Protein AF-A0A2V8N8R2-F1 (afdb_monomer)

Sequence (181 aa):
MEGLSSALTVLTAMITPAVLVSACGTMILSTSTRLGRVVDRVRNLSDKLEDLAKIEGEVELLEERRAIIFAQLDKLTSRARILQRSLTIFYLALGVFVSTSVAIGIVAITSARYSWIPVVVALTGAAFLFYGSVLLIFEARLALTTIHMEMDFIWRFTKHFAPRDVVEQHKPHYVHFRKHE

Solvent-accessible surface area (backbone atoms only — not comparable to full-atom values): 9838 Å² total; per-residue (Å²): 115,67,70,60,54,53,51,51,53,52,57,57,63,37,46,60,36,51,52,51,36,49,53,33,50,53,52,42,53,57,47,51,58,52,39,49,55,43,53,53,51,44,49,56,51,50,54,52,50,54,55,60,67,72,59,89,65,74,64,70,70,50,50,56,52,48,53,54,52,52,58,49,45,53,54,47,51,55,49,42,52,53,50,51,52,28,43,53,33,32,54,50,16,33,51,32,20,53,51,19,41,52,40,49,57,50,35,73,74,73,47,78,89,52,63,62,53,34,54,55,39,38,52,51,17,50,50,33,42,50,53,23,50,52,50,47,53,52,51,54,49,55,51,47,58,53,50,51,54,54,48,55,50,49,52,57,52,45,66,74,73,50,60,71,75,60,57,70,74,55,74,77,86,75,79,78,79,71,85,80,130

Nearest PDB structures (foldseek):
  3zx6-assembly1_A  TM=5.098E-01  e=1.467E+00  Archaeoglobus fulgidus DSM 4304
  9cpb-assembly1_5V  TM=5.448E-01  e=2.155E+00  Bos taurus

pLDDT: mean 81.66, std 14.88, range [38.19, 97.62]

Structure (mmCIF, N/CA/C/O backbone):
data_AF-A0A2V8N8R2-F1
#
_entry.id   AF-A0A2V8N8R2-F1
#
loop_
_atom_site.group_PDB
_atom_site.id
_atom_site.type_symbol
_atom_site.label_atom_id
_atom_site.label_alt_id
_atom_site.label_comp_id
_atom_site.label_asym_id
_atom_site.label_entity_id
_atom_site.label_seq_id
_atom_site.pdbx_PDB_ins_code
_atom_site.Cartn_x
_atom_site.Cartn_y
_atom_site.Cartn_z
_atom_site.occupancy
_atom_site.B_iso_or_equiv
_atom_site.auth_seq_id
_atom_site.auth_comp_id
_atom_site.auth_asym_id
_atom_site.auth_atom_id
_atom_site.pdbx_PDB_model_num
ATOM 1 N N . MET A 1 1 ? 27.457 12.876 -30.541 1.00 62.28 1 MET A N 1
ATOM 2 C CA . MET A 1 1 ? 26.095 13.320 -30.152 1.00 62.28 1 MET A CA 1
ATOM 3 C C . MET A 1 1 ? 25.103 12.158 -30.054 1.00 62.28 1 MET A C 1
ATOM 5 O O . MET A 1 1 ? 24.227 12.223 -29.203 1.00 62.28 1 MET A O 1
ATOM 9 N N . GLU A 1 2 ? 25.262 11.074 -30.825 1.00 67.94 2 GLU A N 1
ATOM 10 C CA . GLU A 1 2 ? 24.330 9.926 -30.813 1.00 67.94 2 GLU A CA 1
ATOM 11 C C . GLU A 1 2 ? 24.215 9.194 -29.461 1.00 67.94 2 GLU A C 1
ATOM 13 O O . GLU A 1 2 ? 23.107 8.898 -29.020 1.00 67.94 2 GLU A O 1
ATOM 18 N N . GLY A 1 3 ? 25.325 8.984 -28.740 1.00 76.62 3 GLY A N 1
ATOM 19 C CA . GLY A 1 3 ? 25.293 8.317 -27.427 1.00 76.62 3 GLY A CA 1
ATOM 20 C C . GLY A 1 3 ? 24.507 9.083 -26.353 1.00 76.62 3 GLY A C 1
ATOM 21 O O . GLY A 1 3 ? 23.788 8.477 -25.562 1.00 76.62 3 GLY A O 1
ATOM 22 N N . LEU A 1 4 ? 24.575 10.420 -26.366 1.00 80.88 4 LEU A N 1
ATOM 23 C CA . LEU A 1 4 ? 23.800 11.265 -25.452 1.00 80.88 4 LEU A CA 1
ATOM 24 C C . LEU A 1 4 ? 22.301 11.198 -25.776 1.00 80.88 4 LEU A C 1
ATOM 26 O O . LEU A 1 4 ? 21.487 11.076 -24.866 1.00 80.88 4 LEU A O 1
ATOM 30 N N . SER A 1 5 ? 21.942 11.217 -27.065 1.00 84.31 5 SER A N 1
ATOM 31 C CA . SER A 1 5 ? 20.548 11.076 -27.503 1.00 84.31 5 SER A CA 1
ATOM 32 C C . SER A 1 5 ? 19.952 9.738 -27.057 1.00 84.31 5 SER A C 1
ATOM 34 O O . SER A 1 5 ? 18.852 9.716 -26.514 1.00 84.31 5 SER A O 1
ATOM 36 N N . SER A 1 6 ? 20.691 8.633 -27.214 1.00 84.12 6 SER A N 1
ATOM 37 C CA . SER A 1 6 ? 20.232 7.304 -26.787 1.00 84.12 6 SER A CA 1
ATOM 38 C C . SER A 1 6 ? 20.056 7.209 -25.268 1.00 84.12 6 SER A C 1
ATOM 40 O O . SER A 1 6 ? 19.056 6.669 -24.798 1.00 84.12 6 SER A O 1
ATOM 42 N N . ALA A 1 7 ? 20.991 7.759 -24.485 1.00 85.75 7 ALA A N 1
ATOM 43 C CA . ALA A 1 7 ? 20.884 7.776 -23.026 1.00 85.75 7 ALA A CA 1
ATOM 44 C C . ALA A 1 7 ? 19.660 8.577 -22.546 1.00 85.75 7 ALA A C 1
ATOM 46 O O . ALA A 1 7 ? 18.933 8.126 -21.660 1.00 85.75 7 ALA A O 1
ATOM 47 N N . LEU A 1 8 ? 19.385 9.729 -23.169 1.00 90.44 8 LEU A N 1
ATOM 48 C CA . LEU A 1 8 ? 18.202 10.539 -22.867 1.00 90.44 8 LEU A CA 1
ATOM 49 C C . LEU A 1 8 ? 16.898 9.806 -23.206 1.00 90.44 8 LEU A C 1
ATOM 51 O O . LEU A 1 8 ? 15.950 9.875 -22.423 1.00 90.44 8 LEU A O 1
ATOM 55 N N . THR A 1 9 ? 16.840 9.064 -24.316 1.00 89.44 9 THR A N 1
ATOM 56 C CA . THR A 1 9 ? 15.668 8.244 -24.669 1.00 89.44 9 THR A CA 1
ATOM 57 C C . THR A 1 9 ? 15.387 7.176 -23.612 1.00 89.44 9 THR A C 1
ATOM 59 O O . THR A 1 9 ? 14.238 7.008 -23.204 1.00 89.44 9 THR A O 1
ATOM 62 N N . VAL A 1 10 ? 16.425 6.493 -23.124 1.00 88.31 10 VAL A N 1
ATOM 63 C CA . VAL A 1 10 ? 16.301 5.459 -22.083 1.00 88.31 10 VAL A CA 1
ATOM 64 C C . VAL A 1 10 ? 15.822 6.069 -20.768 1.00 88.31 10 VAL A C 1
ATOM 66 O O . VAL A 1 10 ? 14.837 5.601 -20.200 1.00 88.31 10 VAL A O 1
ATOM 69 N N . LEU A 1 11 ? 16.451 7.160 -20.321 1.00 90.44 11 LEU A N 1
ATOM 70 C CA . LEU A 1 11 ? 16.046 7.872 -19.105 1.00 90.44 11 LEU A CA 1
ATOM 71 C C . LEU A 1 11 ? 14.603 8.389 -19.198 1.00 90.44 11 LEU A C 1
ATOM 73 O O . LEU A 1 11 ? 13.849 8.283 -18.234 1.00 90.44 11 LEU A O 1
ATOM 77 N N . THR A 1 12 ? 14.187 8.877 -20.369 1.00 93.31 12 THR A N 1
ATOM 78 C CA . THR A 1 12 ? 12.807 9.326 -20.610 1.00 93.31 12 THR A CA 1
ATOM 79 C C . THR A 1 12 ? 11.820 8.157 -20.557 1.00 93.3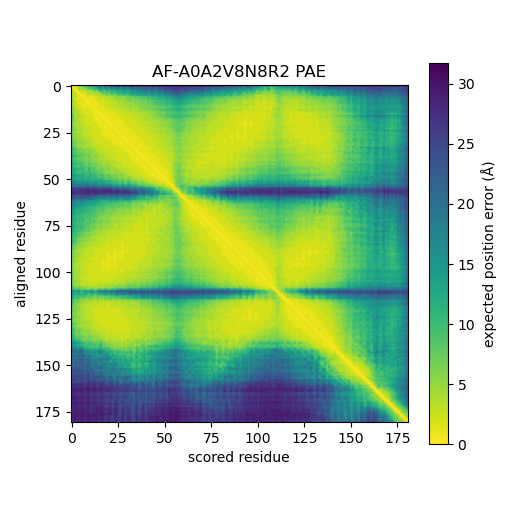1 12 THR A C 1
ATOM 81 O O . THR A 1 12 ? 10.758 8.274 -19.949 1.00 93.31 12 THR A O 1
ATOM 84 N N . ALA A 1 13 ? 12.173 6.997 -21.119 1.00 90.75 13 ALA A N 1
ATOM 85 C CA . ALA A 1 13 ? 11.346 5.790 -21.045 1.00 90.75 13 ALA A CA 1
ATOM 86 C C . ALA A 1 13 ? 11.175 5.273 -19.602 1.00 90.75 13 ALA A C 1
ATOM 88 O O . ALA A 1 13 ? 10.151 4.669 -19.280 1.00 90.75 13 ALA A O 1
ATOM 89 N N . MET A 1 14 ? 12.139 5.550 -18.715 1.00 93.94 14 MET A N 1
ATOM 90 C CA . MET A 1 14 ? 12.080 5.199 -17.290 1.00 93.94 14 MET A CA 1
ATOM 91 C C . MET A 1 14 ? 11.173 6.129 -16.463 1.00 93.94 14 MET A C 1
ATOM 93 O O . MET A 1 14 ? 10.846 5.791 -15.324 1.00 93.94 14 MET A O 1
ATOM 97 N N . ILE A 1 15 ? 10.699 7.252 -17.019 1.00 94.88 15 ILE A N 1
ATOM 98 C CA . ILE A 1 15 ? 9.763 8.151 -16.321 1.00 94.88 15 ILE A CA 1
ATOM 99 C C . ILE A 1 15 ? 8.441 7.430 -16.030 1.00 94.88 15 ILE A C 1
ATOM 101 O O . ILE A 1 15 ? 7.936 7.497 -14.911 1.00 94.88 15 ILE A O 1
ATOM 105 N N . THR A 1 16 ? 7.899 6.687 -16.999 1.00 93.44 16 THR A N 1
ATOM 106 C CA . THR A 1 16 ? 6.624 5.966 -16.848 1.00 93.44 16 THR A CA 1
ATOM 107 C C . THR A 1 16 ? 6.629 4.985 -15.666 1.00 93.44 16 THR A C 1
ATOM 109 O O . THR A 1 16 ? 5.779 5.129 -14.782 1.00 93.44 16 THR A O 1
ATOM 112 N N . PRO A 1 17 ? 7.566 4.017 -15.564 1.00 93.88 17 PRO A N 1
ATOM 113 C CA . PRO A 1 17 ? 7.624 3.149 -14.393 1.00 93.88 17 PRO A CA 1
ATOM 114 C C . PRO A 1 17 ? 7.943 3.919 -13.103 1.00 93.88 17 PRO A C 1
ATOM 116 O O . PRO A 1 17 ? 7.409 3.554 -12.061 1.00 93.88 17 PRO A O 1
ATOM 119 N N . ALA A 1 18 ? 8.727 5.005 -13.136 1.00 95.19 18 ALA A N 1
ATOM 120 C CA . ALA A 1 18 ? 9.014 5.806 -11.939 1.00 95.19 18 ALA A CA 1
ATOM 121 C C . ALA A 1 18 ? 7.764 6.504 -11.359 1.00 95.19 18 ALA A C 1
ATOM 123 O O . ALA A 1 18 ? 7.561 6.528 -10.139 1.00 95.19 18 ALA A O 1
ATOM 124 N N . VAL A 1 19 ? 6.883 7.025 -12.218 1.00 96.25 19 VAL A N 1
ATOM 125 C CA . VAL A 1 19 ? 5.593 7.598 -11.797 1.00 96.25 19 VAL A CA 1
ATOM 126 C C . VAL A 1 19 ? 4.690 6.516 -11.197 1.00 96.25 19 VAL A C 1
ATOM 128 O O . VAL A 1 19 ? 4.084 6.730 -10.146 1.00 96.25 19 VAL A O 1
ATOM 131 N N . LEU A 1 20 ? 4.645 5.327 -11.805 1.00 96.00 20 LEU A N 1
ATOM 132 C CA . LEU A 1 20 ? 3.856 4.201 -11.291 1.00 96.00 20 LEU A CA 1
ATOM 133 C C . LEU A 1 20 ? 4.395 3.666 -9.954 1.00 96.00 20 LEU A C 1
ATOM 135 O O . LEU A 1 20 ? 3.606 3.366 -9.058 1.00 96.00 20 LEU A O 1
ATOM 139 N N . VAL A 1 21 ? 5.719 3.621 -9.776 1.00 96.94 21 VAL A N 1
ATOM 140 C CA . VAL A 1 21 ? 6.380 3.328 -8.490 1.00 96.94 21 VAL A CA 1
ATOM 141 C C . VAL A 1 21 ? 5.938 4.324 -7.417 1.00 96.94 21 VAL A C 1
ATOM 143 O O . VAL A 1 21 ? 5.579 3.916 -6.311 1.00 96.94 21 VAL A O 1
ATOM 146 N N . SER A 1 22 ? 5.895 5.615 -7.751 1.00 96.69 22 SER A N 1
ATOM 147 C CA . SER A 1 22 ? 5.457 6.667 -6.825 1.00 96.69 22 SER A CA 1
ATOM 148 C C . SER A 1 22 ? 3.987 6.493 -6.427 1.00 96.69 22 SER A C 1
ATOM 150 O O . SER A 1 22 ? 3.663 6.534 -5.240 1.00 96.69 22 SER A O 1
ATOM 152 N N . ALA A 1 23 ? 3.108 6.200 -7.392 1.00 95.31 23 ALA A N 1
ATOM 153 C CA . ALA A 1 23 ? 1.700 5.902 -7.128 1.00 95.31 23 ALA A CA 1
ATOM 154 C C . ALA A 1 23 ? 1.525 4.672 -6.215 1.00 95.31 23 ALA A C 1
ATOM 156 O O . ALA A 1 23 ? 0.746 4.720 -5.258 1.00 95.31 23 ALA A O 1
ATOM 157 N N . CYS A 1 24 ? 2.294 3.599 -6.452 1.00 95.94 24 CYS A N 1
ATOM 158 C CA . CYS A 1 24 ? 2.331 2.431 -5.565 1.00 95.94 24 CYS A CA 1
ATOM 159 C C . CYS A 1 24 ? 2.766 2.828 -4.151 1.00 95.94 24 CYS A C 1
ATOM 161 O O . CYS A 1 24 ? 2.122 2.431 -3.183 1.00 95.94 24 CYS A O 1
ATOM 163 N N . GLY A 1 25 ? 3.814 3.647 -4.023 1.00 96.31 25 GLY A N 1
ATOM 164 C CA . GLY A 1 25 ? 4.301 4.151 -2.739 1.00 96.31 25 GLY A CA 1
ATOM 165 C C . GLY A 1 25 ? 3.223 4.902 -1.954 1.00 96.31 25 GLY A C 1
ATOM 166 O O . GLY A 1 25 ? 3.015 4.625 -0.771 1.00 96.31 25 GLY A O 1
ATOM 167 N N . THR A 1 26 ? 2.468 5.786 -2.613 1.00 95.94 26 THR A N 1
ATOM 168 C CA . THR A 1 26 ? 1.344 6.499 -1.985 1.00 95.94 26 THR A CA 1
ATOM 169 C C . THR A 1 26 ? 0.235 5.544 -1.540 1.00 95.94 26 THR A C 1
ATOM 171 O O . THR A 1 26 ? -0.274 5.671 -0.422 1.00 95.94 26 THR A O 1
ATOM 174 N N . MET A 1 27 ? -0.134 4.566 -2.373 1.00 94.19 27 MET A N 1
ATOM 175 C CA . MET A 1 27 ? -1.151 3.569 -2.020 1.00 94.19 27 MET A CA 1
ATOM 176 C C . MET A 1 27 ? -0.712 2.684 -0.851 1.00 94.19 27 MET A C 1
ATOM 178 O O . MET A 1 27 ? -1.506 2.457 0.066 1.00 94.19 27 MET A O 1
ATOM 182 N N . ILE A 1 28 ? 0.546 2.237 -0.843 1.00 96.69 28 ILE A N 1
ATOM 183 C CA . ILE A 1 28 ? 1.142 1.461 0.250 1.00 96.69 28 ILE A CA 1
ATOM 184 C C . ILE A 1 28 ? 1.090 2.271 1.538 1.00 96.69 28 ILE A C 1
ATOM 186 O O . ILE A 1 28 ? 0.516 1.798 2.513 1.00 96.69 28 ILE A O 1
ATOM 190 N N . LEU A 1 29 ? 1.602 3.505 1.541 1.00 96.50 29 LEU A N 1
ATOM 191 C CA . LEU A 1 29 ? 1.619 4.345 2.739 1.00 96.50 29 LEU A CA 1
ATOM 192 C C . LEU A 1 29 ? 0.204 4.564 3.289 1.00 96.50 29 LEU A C 1
ATOM 194 O O . LEU A 1 29 ? -0.057 4.320 4.465 1.00 96.50 29 LEU A O 1
ATOM 198 N N . SER A 1 30 ? -0.735 4.940 2.418 1.00 93.44 30 SER A N 1
ATOM 199 C CA . SER A 1 30 ? -2.128 5.179 2.801 1.00 93.44 30 SER A CA 1
ATOM 200 C C . SER A 1 30 ? -2.802 3.925 3.380 1.00 93.44 30 SER A C 1
ATOM 202 O O . SER A 1 30 ? -3.567 4.005 4.345 1.00 93.44 30 SER A O 1
ATOM 204 N N . THR A 1 31 ? -2.500 2.751 2.822 1.00 93.06 31 THR A N 1
ATOM 205 C CA . THR A 1 31 ? -3.036 1.460 3.279 1.00 93.06 31 THR A CA 1
ATOM 206 C C . THR A 1 31 ? -2.378 1.004 4.580 1.00 93.06 31 THR A C 1
ATOM 208 O O . THR A 1 31 ? -3.083 0.570 5.488 1.00 93.06 31 THR A O 1
ATOM 211 N N . SER A 1 32 ? -1.066 1.188 4.733 1.00 94.06 32 SER A N 1
ATOM 212 C CA . SER A 1 32 ? -0.327 0.902 5.967 1.00 94.06 32 SER A CA 1
ATOM 213 C C . SER A 1 32 ? -0.838 1.740 7.137 1.00 94.06 32 SER A C 1
ATOM 215 O O . SER A 1 32 ? -1.095 1.199 8.210 1.00 94.06 32 SER A O 1
ATOM 217 N N . THR A 1 33 ? -1.095 3.038 6.934 1.00 94.88 33 THR A N 1
ATOM 218 C CA . THR A 1 33 ? -1.694 3.895 7.972 1.00 94.88 33 THR A CA 1
ATOM 219 C C . THR A 1 33 ? -3.122 3.469 8.329 1.00 94.88 33 THR A C 1
ATOM 221 O O . THR A 1 33 ? -3.540 3.587 9.482 1.00 94.88 33 THR A O 1
ATOM 224 N N . ARG A 1 34 ? -3.914 2.982 7.362 1.00 91.31 34 ARG A N 1
ATOM 225 C CA . ARG A 1 34 ? -5.241 2.404 7.644 1.00 91.31 34 ARG A CA 1
ATOM 226 C C . ARG A 1 34 ? -5.128 1.112 8.454 1.00 91.31 34 ARG A C 1
ATOM 228 O O . ARG A 1 34 ? -5.844 0.966 9.440 1.00 91.31 34 ARG A O 1
ATOM 235 N N . LEU A 1 35 ? -4.220 0.218 8.070 1.00 93.44 35 LEU A N 1
ATOM 236 C CA . LEU A 1 35 ? -4.005 -1.057 8.748 1.00 93.44 35 LEU A CA 1
ATOM 237 C C . LEU A 1 35 ? -3.521 -0.849 10.186 1.00 93.44 35 LEU A C 1
ATOM 239 O O . LEU A 1 35 ? -4.074 -1.472 11.086 1.00 93.44 35 LEU A O 1
ATOM 243 N N . GLY A 1 36 ? -2.573 0.069 10.409 1.00 92.50 36 GLY A N 1
ATOM 244 C CA . GLY A 1 36 ? -2.086 0.422 11.747 1.00 92.50 36 GLY A CA 1
ATOM 245 C C . GLY A 1 36 ? -3.229 0.804 12.685 1.00 92.50 36 GLY A C 1
ATOM 246 O O . GLY A 1 36 ? -3.413 0.169 13.716 1.00 92.50 36 GLY A O 1
ATOM 247 N N . ARG A 1 37 ? -4.113 1.713 12.249 1.00 92.62 37 ARG A N 1
ATOM 248 C CA . ARG A 1 37 ? -5.298 2.109 13.031 1.00 92.62 37 ARG A CA 1
ATOM 249 C C . ARG A 1 37 ? -6.249 0.949 13.343 1.00 92.62 37 ARG A C 1
ATOM 251 O O . ARG A 1 37 ? -6.854 0.928 14.412 1.00 92.62 37 ARG A O 1
ATOM 258 N N . VAL A 1 38 ? -6.419 -0.001 12.419 1.00 90.19 38 VAL A N 1
ATOM 259 C CA . VAL A 1 38 ? -7.244 -1.197 12.661 1.00 90.19 38 VAL A CA 1
ATOM 260 C C . VAL A 1 38 ? -6.581 -2.104 13.698 1.00 90.19 38 VAL A C 1
ATOM 262 O O . VAL A 1 38 ? -7.257 -2.543 14.624 1.00 90.19 38 VAL A O 1
ATOM 265 N N . VAL A 1 39 ? -5.272 -2.342 13.583 1.00 91.25 39 VAL A N 1
ATOM 266 C CA . VAL A 1 39 ? -4.495 -3.156 14.534 1.00 91.25 39 VAL A CA 1
ATOM 267 C C . VAL A 1 39 ? -4.493 -2.530 15.930 1.00 91.25 39 VAL A C 1
ATOM 269 O O . VAL A 1 39 ? -4.705 -3.240 16.911 1.00 91.25 39 VAL A O 1
ATOM 272 N N . ASP A 1 40 ? -4.336 -1.211 16.028 1.00 93.75 40 ASP A N 1
ATOM 273 C CA . ASP A 1 40 ? -4.392 -0.487 17.301 1.00 93.75 40 ASP A CA 1
ATOM 274 C C . ASP A 1 40 ? -5.777 -0.609 17.955 1.00 93.75 40 ASP A C 1
ATOM 276 O O . ASP A 1 40 ? -5.886 -0.838 19.161 1.00 93.75 40 ASP A O 1
ATOM 280 N N . ARG A 1 41 ? -6.859 -0.536 17.161 1.00 90.19 41 ARG A N 1
ATOM 281 C CA . ARG A 1 41 ? -8.230 -0.743 17.659 1.00 90.19 41 ARG A CA 1
ATOM 282 C C . ARG A 1 41 ? -8.473 -2.185 18.111 1.00 90.19 41 ARG A C 1
ATOM 284 O O . ARG A 1 41 ? -9.162 -2.378 19.108 1.00 90.19 41 ARG A O 1
ATOM 291 N N . VAL A 1 42 ? -7.916 -3.175 17.408 1.00 90.00 42 VAL A N 1
ATOM 292 C CA . VAL A 1 42 ? -7.967 -4.589 17.824 1.00 90.00 42 VAL A CA 1
ATOM 293 C C . VAL A 1 42 ? -7.265 -4.769 19.165 1.00 90.00 42 VAL A C 1
ATOM 295 O O . VAL A 1 42 ? -7.869 -5.324 20.073 1.00 90.00 42 VAL A O 1
ATOM 298 N N . ARG A 1 43 ? -6.047 -4.235 19.324 1.00 90.31 43 ARG A N 1
ATOM 299 C CA . ARG A 1 43 ? -5.304 -4.286 20.594 1.00 90.31 43 ARG A CA 1
ATOM 300 C C . ARG A 1 43 ? -6.105 -3.688 21.749 1.00 90.31 43 ARG A C 1
ATOM 302 O O . ARG A 1 43 ? -6.347 -4.376 22.727 1.00 90.31 43 ARG A O 1
ATOM 309 N N . ASN A 1 44 ? -6.633 -2.475 21.578 1.00 91.94 44 ASN A N 1
ATOM 310 C CA . ASN A 1 44 ? -7.438 -1.809 22.608 1.00 91.94 44 ASN A CA 1
ATOM 311 C C . ASN A 1 44 ? -8.688 -2.617 23.015 1.00 91.94 44 ASN A C 1
ATOM 313 O O . ASN A 1 44 ? -9.048 -2.662 24.189 1.00 91.94 44 ASN A O 1
ATOM 317 N N . LEU A 1 45 ? -9.373 -3.247 22.053 1.00 87.94 45 LEU A N 1
ATOM 318 C CA . LEU A 1 45 ? -10.537 -4.090 22.342 1.00 87.94 45 LEU A CA 1
ATOM 319 C C . LEU A 1 45 ? -10.153 -5.403 23.031 1.00 87.94 45 LEU A C 1
ATOM 321 O O . LEU A 1 45 ? -10.894 -5.847 23.905 1.00 87.94 45 LEU A O 1
ATOM 325 N N . SER A 1 46 ? -9.017 -5.996 22.667 1.00 87.00 46 SER A N 1
ATOM 326 C CA . SER A 1 46 ? -8.480 -7.177 23.344 1.00 87.00 46 SER A CA 1
ATOM 327 C C . SER A 1 46 ? -8.112 -6.875 24.796 1.00 87.00 46 SER A C 1
ATOM 329 O O . SER A 1 46 ? -8.529 -7.622 25.676 1.00 87.00 46 SER A O 1
ATOM 331 N N . ASP A 1 47 ? -7.434 -5.754 25.058 1.00 89.44 47 ASP A N 1
ATOM 332 C CA . ASP A 1 47 ? -7.066 -5.338 26.420 1.00 89.44 47 ASP A CA 1
ATOM 333 C C . ASP A 1 47 ? -8.325 -5.139 27.286 1.00 89.44 47 ASP A C 1
ATOM 335 O O . ASP A 1 47 ? -8.432 -5.665 28.390 1.00 89.44 47 ASP A O 1
ATOM 339 N N . LYS A 1 48 ? -9.358 -4.481 26.737 1.00 86.19 48 LYS A N 1
ATOM 340 C CA . LYS A 1 48 ? -10.662 -4.326 27.410 1.00 86.19 48 LYS A CA 1
ATOM 341 C C . LYS A 1 48 ? -11.364 -5.651 27.681 1.00 86.19 48 LYS A C 1
ATOM 343 O O . LYS A 1 48 ? -12.057 -5.773 28.689 1.00 86.19 48 LYS A O 1
ATOM 348 N N . LEU A 1 49 ? -11.259 -6.613 26.765 1.00 84.75 49 LEU A N 1
ATOM 349 C CA . LEU A 1 49 ? -11.837 -7.939 26.959 1.00 84.75 49 LEU A CA 1
ATOM 350 C C . LEU A 1 49 ? -11.133 -8.669 28.108 1.00 84.75 49 LEU A C 1
ATOM 352 O O . LEU A 1 49 ? -11.807 -9.301 28.918 1.00 84.75 49 LEU A O 1
ATOM 356 N N . GLU A 1 50 ? -9.808 -8.545 28.198 1.00 84.62 50 GLU A N 1
ATOM 357 C CA . GLU A 1 50 ? -9.008 -9.107 29.287 1.00 84.62 50 GLU A CA 1
ATOM 358 C C . GLU A 1 50 ? -9.343 -8.456 30.638 1.00 84.62 50 GLU A C 1
ATOM 360 O O . GLU A 1 50 ? -9.528 -9.158 31.632 1.00 84.62 50 GLU A O 1
ATOM 365 N N . ASP A 1 51 ? -9.509 -7.133 30.677 1.00 86.19 51 ASP A N 1
ATOM 366 C CA . ASP A 1 51 ? -9.924 -6.418 31.890 1.00 86.19 51 ASP A CA 1
ATOM 367 C C . ASP A 1 51 ? -11.317 -6.858 32.356 1.00 86.19 51 ASP A C 1
ATOM 369 O O . ASP A 1 51 ? -11.528 -7.132 33.537 1.00 86.19 51 ASP A O 1
ATOM 373 N N . LEU A 1 52 ? -12.267 -7.009 31.427 1.00 80.94 52 LEU A N 1
ATOM 374 C CA . LEU A 1 52 ? -13.604 -7.529 31.730 1.00 80.94 52 LEU A CA 1
ATOM 375 C C . LEU A 1 52 ? -13.591 -9.007 32.134 1.00 80.94 52 LEU A C 1
ATOM 377 O O . LEU A 1 52 ? -14.529 -9.452 32.796 1.00 80.94 52 LEU A O 1
ATOM 381 N N . ALA A 1 53 ? -12.575 -9.776 31.734 1.00 77.38 53 ALA A N 1
ATOM 382 C CA . ALA A 1 53 ? -12.396 -11.165 32.151 1.00 77.38 53 ALA A CA 1
ATOM 383 C C . ALA A 1 53 ? -11.983 -11.285 33.627 1.00 77.38 53 ALA A C 1
ATOM 385 O O . ALA A 1 53 ? -12.328 -12.274 34.266 1.00 77.38 53 ALA A O 1
ATOM 386 N N . LYS A 1 54 ? -11.293 -10.271 34.168 1.00 79.94 54 LYS A N 1
ATOM 387 C CA . LYS A 1 54 ? -10.780 -10.231 35.550 1.00 79.94 54 LYS A CA 1
ATOM 388 C C . LYS A 1 54 ? -11.805 -9.754 36.586 1.00 79.94 54 LYS A C 1
ATOM 390 O O . LYS A 1 54 ? -11.563 -9.900 37.779 1.00 79.94 54 LYS A O 1
ATOM 395 N N . ILE A 1 55 ? -12.919 -9.160 36.156 1.00 77.12 55 ILE A N 1
ATOM 396 C CA . ILE A 1 55 ? -13.974 -8.676 37.056 1.00 77.12 55 ILE A CA 1
ATOM 397 C C . ILE A 1 55 ? -14.890 -9.848 37.437 1.00 77.12 55 ILE A C 1
ATOM 399 O O . ILE A 1 55 ? -15.599 -10.383 36.586 1.00 77.12 55 ILE A O 1
ATOM 403 N N . GLU A 1 56 ? -14.894 -10.219 38.718 1.00 59.47 56 GLU A N 1
ATOM 404 C CA . GLU A 1 56 ? -15.884 -11.118 39.325 1.00 59.47 56 GLU A CA 1
ATOM 405 C C . GLU A 1 56 ? -17.079 -10.286 39.833 1.00 59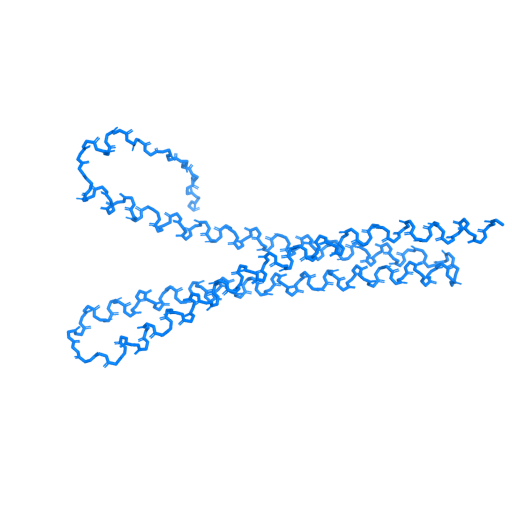.47 56 GLU A C 1
ATOM 407 O O . GLU A 1 56 ? -16.948 -9.498 40.767 1.00 59.47 56 GLU A O 1
ATOM 412 N N . GLY A 1 57 ? -18.246 -10.410 39.193 1.00 64.06 57 GLY A N 1
ATOM 413 C CA . GLY A 1 57 ? -19.473 -9.671 39.537 1.00 64.06 57 GLY A CA 1
ATOM 414 C C . GLY A 1 57 ? -20.549 -9.801 38.451 1.00 64.06 57 GLY A C 1
ATOM 415 O O . GLY A 1 57 ? -20.239 -10.321 37.390 1.00 64.06 57 GLY A O 1
ATOM 416 N N . GLU A 1 58 ? -21.798 -9.391 38.732 1.00 58.78 58 GLU A N 1
ATOM 417 C CA . GLU A 1 58 ? -23.025 -9.524 37.900 1.00 58.78 58 GLU A CA 1
ATOM 418 C C . GLU A 1 58 ? -22.831 -10.092 36.475 1.00 58.78 58 GLU A C 1
ATOM 420 O O . GLU A 1 58 ? -22.504 -9.393 35.514 1.00 58.78 58 GLU A O 1
ATOM 425 N N . VAL A 1 59 ? -23.055 -11.404 36.363 1.00 62.44 59 VAL A N 1
ATOM 426 C CA . VAL A 1 59 ? -22.646 -12.250 35.231 1.00 62.44 59 VAL A CA 1
ATOM 427 C C . VAL A 1 59 ? -23.359 -11.882 33.921 1.00 62.44 59 VAL A C 1
ATOM 429 O O . VAL A 1 59 ? -22.761 -11.948 32.852 1.00 62.44 59 VAL A O 1
ATOM 432 N N . GLU A 1 60 ? -24.611 -11.431 33.988 1.00 64.94 60 GLU A N 1
ATOM 433 C CA . GLU A 1 60 ? -25.475 -11.289 32.807 1.00 64.94 60 GLU A CA 1
ATOM 434 C C . GLU A 1 60 ? -25.086 -10.090 31.915 1.00 64.94 60 GLU A C 1
ATOM 436 O O . GLU A 1 60 ? -24.899 -10.240 30.707 1.00 64.94 60 GLU A O 1
ATOM 441 N N . LEU A 1 61 ? -24.840 -8.914 32.510 1.00 68.19 61 LEU A N 1
ATOM 442 C CA . LEU A 1 61 ? -24.395 -7.718 31.774 1.00 68.19 61 LEU A CA 1
ATOM 443 C C . LEU A 1 61 ? -22.941 -7.835 31.282 1.00 68.19 61 LEU A C 1
ATOM 445 O O . LEU A 1 61 ? -22.569 -7.238 30.264 1.00 68.19 61 LEU A O 1
ATOM 449 N N . LEU A 1 62 ? -22.099 -8.597 31.991 1.00 73.81 62 LEU A N 1
ATOM 450 C CA . LEU A 1 62 ? -20.718 -8.853 31.581 1.00 73.81 62 LEU A CA 1
ATOM 451 C C . LEU A 1 62 ? -20.645 -9.779 30.365 1.00 73.81 62 LEU A C 1
ATOM 453 O O . LEU A 1 62 ? -19.848 -9.511 29.461 1.00 73.81 62 LEU A O 1
ATOM 457 N N . GLU A 1 63 ? -21.463 -10.831 30.307 1.00 77.25 63 GLU A N 1
ATOM 458 C CA . GLU A 1 63 ? -21.483 -11.741 29.158 1.00 77.25 63 GLU A CA 1
ATOM 459 C C . GLU A 1 63 ? -21.963 -11.051 27.878 1.00 77.25 63 GLU A C 1
ATOM 461 O O . GLU A 1 63 ? -21.307 -11.172 26.838 1.00 77.25 63 GLU A O 1
ATOM 466 N N . GLU A 1 64 ? -23.023 -10.241 27.954 1.00 78.75 64 GLU A N 1
ATOM 467 C CA . GLU A 1 64 ? -23.515 -9.484 26.798 1.00 78.75 64 GLU A CA 1
ATOM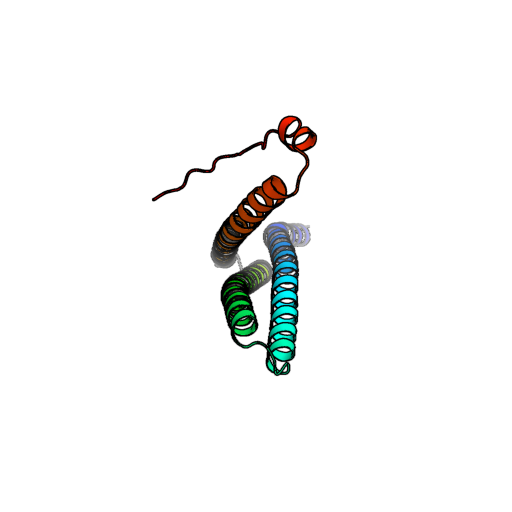 468 C C . GLU A 1 64 ? -22.449 -8.504 26.275 1.00 78.75 64 GLU A C 1
ATOM 470 O O . GLU A 1 64 ? -22.176 -8.422 25.070 1.00 78.75 64 GLU A O 1
ATOM 475 N N . ARG A 1 65 ? -21.743 -7.816 27.183 1.00 77.25 65 ARG A N 1
ATOM 476 C CA . ARG A 1 65 ? -20.663 -6.889 26.815 1.00 77.25 65 ARG A CA 1
ATOM 477 C C . ARG A 1 65 ? -19.463 -7.603 26.188 1.00 77.25 65 ARG A C 1
ATOM 479 O O . ARG A 1 65 ? -18.893 -7.091 25.219 1.00 77.25 65 ARG A O 1
ATOM 486 N N . ARG A 1 66 ? -19.089 -8.782 26.698 1.00 80.19 66 ARG A N 1
ATOM 487 C CA . ARG A 1 66 ? -18.032 -9.629 26.113 1.00 80.19 66 ARG A CA 1
ATOM 488 C C . ARG A 1 66 ? -18.413 -10.088 24.704 1.00 80.19 66 ARG A C 1
ATOM 490 O O . ARG A 1 66 ? -17.586 -9.976 23.797 1.00 80.19 66 ARG A O 1
ATOM 497 N N . ALA A 1 67 ? -19.659 -10.516 24.493 1.00 83.50 67 ALA A N 1
ATOM 498 C CA . ALA A 1 67 ? -20.154 -10.940 23.183 1.00 83.50 67 ALA A CA 1
ATOM 499 C C . ALA A 1 67 ? -20.083 -9.807 22.140 1.00 83.50 67 ALA A C 1
ATOM 501 O O . ALA A 1 67 ? -19.632 -10.024 21.011 1.00 83.50 67 ALA A O 1
ATOM 502 N N . ILE A 1 68 ? -20.441 -8.576 22.526 1.00 83.88 68 ILE A N 1
ATOM 503 C CA . ILE A 1 68 ? -20.341 -7.398 21.649 1.00 83.88 68 ILE A CA 1
ATOM 504 C C . ILE A 1 68 ? -18.882 -7.109 21.268 1.00 83.88 68 ILE A C 1
ATOM 506 O O . ILE A 1 68 ? -18.589 -6.880 20.091 1.00 83.88 68 ILE A O 1
ATOM 510 N N . ILE A 1 69 ? -17.957 -7.126 22.235 1.00 84.06 69 ILE A N 1
ATOM 511 C CA . ILE A 1 69 ? -16.527 -6.885 21.974 1.00 84.06 69 ILE A CA 1
ATOM 512 C C . ILE A 1 69 ? -15.961 -7.961 21.044 1.00 84.06 69 ILE A C 1
ATOM 514 O O . ILE A 1 69 ? -15.266 -7.634 20.079 1.00 84.06 69 ILE A O 1
ATOM 518 N N . PHE A 1 70 ? -16.314 -9.226 21.272 1.00 84.25 70 PHE A N 1
ATOM 519 C CA . PHE A 1 70 ? -15.887 -10.335 20.424 1.00 84.25 70 PHE A CA 1
ATOM 520 C C 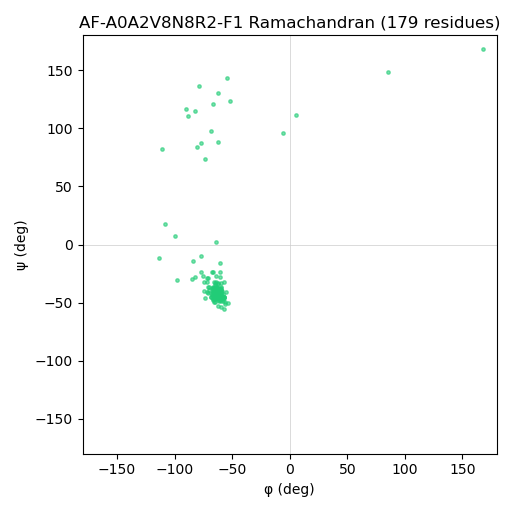. PHE A 1 70 ? -16.381 -10.178 18.976 1.00 84.25 70 PHE A C 1
ATOM 522 O O . PHE A 1 70 ? -15.597 -10.293 18.032 1.00 84.25 70 PHE A O 1
ATOM 529 N N . ALA A 1 71 ? -17.650 -9.802 18.782 1.00 85.62 71 ALA A N 1
ATOM 530 C CA . ALA A 1 71 ? -18.203 -9.536 17.453 1.00 85.62 71 ALA A CA 1
ATOM 531 C C . ALA A 1 71 ? -17.510 -8.355 16.737 1.00 85.62 71 ALA A C 1
ATOM 533 O O . ALA A 1 71 ? -17.378 -8.354 15.509 1.00 85.62 71 ALA A O 1
ATOM 534 N N . GLN A 1 72 ? -17.054 -7.338 17.478 1.00 85.31 72 GLN A N 1
ATOM 535 C CA . GLN A 1 72 ? -16.271 -6.233 16.912 1.00 85.31 72 GLN A CA 1
ATOM 536 C C . GLN A 1 72 ? -14.852 -6.665 16.523 1.00 85.31 72 GLN A C 1
ATOM 538 O O . GLN A 1 72 ? -14.366 -6.266 15.459 1.00 85.31 72 GLN A O 1
ATOM 543 N N . LEU A 1 73 ? -14.201 -7.484 17.353 1.00 87.75 73 LEU A N 1
ATOM 544 C CA . LEU A 1 73 ? -12.868 -8.030 17.087 1.00 87.75 73 LEU A CA 1
ATOM 545 C C . LEU A 1 73 ? -12.846 -8.877 15.812 1.00 87.75 73 LEU A C 1
ATOM 547 O O . LEU A 1 73 ? -11.948 -8.699 14.985 1.00 87.75 73 LEU A O 1
ATOM 551 N N . ASP A 1 74 ? -13.849 -9.731 15.604 1.00 87.44 74 ASP A N 1
ATOM 552 C CA . ASP A 1 74 ? -13.953 -10.554 14.394 1.00 87.44 74 ASP A CA 1
ATOM 553 C C . ASP A 1 74 ? -14.049 -9.688 13.121 1.00 87.44 74 ASP A C 1
ATOM 555 O O . ASP A 1 74 ? -13.264 -9.833 12.174 1.00 87.44 74 ASP A O 1
ATOM 559 N N . LYS A 1 75 ? -14.916 -8.665 13.140 1.00 85.00 75 LYS A N 1
ATOM 560 C CA . LYS A 1 75 ? -15.053 -7.706 12.028 1.00 85.00 75 LYS A CA 1
ATOM 561 C C . LYS A 1 75 ? -13.753 -6.954 11.742 1.00 85.00 75 LYS A C 1
ATOM 563 O O . LYS A 1 75 ? -13.363 -6.818 10.580 1.00 85.00 75 LYS A O 1
ATOM 568 N N . LEU A 1 76 ? -13.071 -6.456 12.774 1.00 85.56 76 LEU A N 1
ATOM 569 C CA . LEU A 1 76 ? -11.806 -5.730 12.609 1.00 85.56 76 LEU A CA 1
ATOM 570 C C . LEU A 1 76 ? -10.685 -6.635 12.093 1.00 85.56 76 LEU A C 1
ATOM 572 O O . LEU A 1 76 ? -9.897 -6.208 11.251 1.00 85.56 76 LEU A O 1
ATOM 576 N N . THR A 1 77 ? -10.653 -7.892 12.530 1.00 86.94 77 THR A N 1
ATOM 577 C CA . THR A 1 77 ? -9.667 -8.883 12.081 1.00 86.94 77 THR A CA 1
ATOM 578 C C . THR A 1 77 ? -9.868 -9.233 10.607 1.00 86.94 77 THR A C 1
ATOM 580 O O . THR A 1 77 ? -8.904 -9.282 9.837 1.00 86.94 77 THR A O 1
ATOM 583 N N . SER A 1 78 ? -11.122 -9.402 10.176 1.00 86.62 78 SER A N 1
ATOM 584 C CA . SER A 1 78 ? -11.464 -9.595 8.762 1.00 86.62 78 SER A CA 1
ATOM 585 C C . SER A 1 78 ? -11.000 -8.413 7.904 1.00 86.62 78 SER A C 1
ATOM 587 O O . SER A 1 78 ? -10.324 -8.602 6.888 1.00 86.62 78 SER A O 1
ATOM 589 N N . ARG A 1 79 ? -11.244 -7.176 8.361 1.00 86.38 79 ARG A N 1
ATOM 590 C CA . ARG A 1 79 ? -10.759 -5.962 7.683 1.00 86.38 79 ARG A CA 1
ATOM 591 C C . ARG A 1 79 ? -9.237 -5.920 7.603 1.00 86.38 79 ARG A C 1
ATOM 593 O O . ARG A 1 79 ? -8.699 -5.714 6.517 1.00 86.38 79 ARG A O 1
ATOM 600 N N . ALA A 1 80 ? -8.543 -6.174 8.713 1.00 89.12 80 ALA A N 1
ATOM 601 C CA . ALA A 1 80 ? -7.081 -6.201 8.751 1.00 89.12 80 ALA A CA 1
ATOM 602 C C . ALA A 1 80 ? -6.501 -7.179 7.717 1.00 89.12 80 ALA A C 1
ATOM 604 O O . ALA A 1 80 ? -5.551 -6.841 7.011 1.00 89.12 80 ALA A O 1
ATOM 605 N N . ARG A 1 81 ? -7.122 -8.355 7.551 1.00 89.25 81 ARG A N 1
ATOM 606 C CA . ARG A 1 81 ? -6.715 -9.357 6.555 1.00 89.25 81 ARG A CA 1
ATOM 607 C C . ARG A 1 81 ? -6.870 -8.858 5.116 1.00 89.25 81 ARG A C 1
ATOM 609 O O . ARG A 1 81 ? -6.002 -9.124 4.287 1.00 89.25 81 ARG A O 1
ATOM 616 N N . ILE A 1 82 ? -7.950 -8.140 4.805 1.00 87.25 82 ILE A N 1
ATOM 617 C CA . ILE A 1 82 ? -8.162 -7.552 3.471 1.00 87.25 82 ILE A CA 1
ATOM 618 C C . ILE A 1 82 ? -7.112 -6.464 3.203 1.00 87.25 82 ILE A C 1
ATOM 620 O O . ILE A 1 82 ? -6.452 -6.503 2.167 1.00 87.25 82 ILE A O 1
ATOM 624 N N . LEU A 1 83 ? -6.891 -5.561 4.164 1.00 90.38 83 LEU A N 1
ATOM 625 C CA . LEU A 1 83 ? -5.865 -4.513 4.086 1.00 90.38 83 LEU A CA 1
ATOM 626 C C . LEU A 1 83 ? -4.452 -5.089 3.890 1.00 90.38 83 LEU A C 1
ATOM 628 O O . LEU A 1 83 ? -3.694 -4.590 3.058 1.00 90.38 83 LEU A O 1
ATOM 632 N N . GLN A 1 84 ? -4.110 -6.161 4.609 1.00 92.69 84 GLN A N 1
ATOM 633 C CA . GLN A 1 84 ? -2.831 -6.857 4.453 1.00 92.69 84 GLN A CA 1
ATOM 634 C C . GLN A 1 84 ? -2.683 -7.452 3.046 1.00 92.69 84 GLN A C 1
ATOM 636 O O . GLN A 1 84 ? -1.642 -7.281 2.416 1.00 92.69 84 GLN A O 1
ATOM 641 N N . ARG A 1 85 ? -3.727 -8.111 2.523 1.00 92.44 85 ARG A N 1
ATOM 642 C CA . ARG A 1 85 ? -3.715 -8.664 1.158 1.00 92.44 85 ARG A CA 1
ATOM 643 C C . ARG A 1 85 ? -3.531 -7.569 0.104 1.00 92.44 85 ARG A C 1
ATOM 645 O O . ARG A 1 85 ? -2.731 -7.755 -0.811 1.00 92.44 85 ARG A O 1
ATOM 652 N N . SER A 1 86 ? -4.202 -6.423 0.253 1.00 91.38 86 SER A N 1
ATOM 653 C CA . SER A 1 86 ? -4.000 -5.254 -0.617 1.00 91.38 86 SER A CA 1
ATOM 654 C C . SER A 1 86 ? -2.553 -4.766 -0.583 1.00 91.38 86 SER A C 1
ATOM 656 O O . SER A 1 86 ? -1.965 -4.548 -1.639 1.00 91.38 86 SER A O 1
ATOM 658 N N . LEU A 1 87 ? -1.956 -4.649 0.610 1.00 94.31 87 LEU A N 1
ATOM 659 C CA . LEU A 1 87 ? -0.549 -4.263 0.756 1.00 94.31 87 LEU A CA 1
ATOM 660 C C . LEU A 1 87 ? 0.386 -5.217 0.017 1.00 94.31 87 LEU A C 1
ATOM 662 O O . LEU A 1 87 ? 1.247 -4.755 -0.726 1.00 94.31 87 LEU A O 1
ATOM 666 N N . THR A 1 88 ? 0.200 -6.530 0.169 1.00 95.50 88 THR A N 1
ATOM 667 C CA . THR A 1 88 ? 1.012 -7.526 -0.543 1.00 95.50 88 THR A CA 1
ATOM 668 C C . THR A 1 88 ? 0.937 -7.332 -2.057 1.00 95.50 88 THR A C 1
ATOM 670 O O . THR A 1 88 ? 1.971 -7.323 -2.719 1.00 95.50 88 THR A O 1
ATOM 673 N N . ILE A 1 89 ? -0.260 -7.111 -2.609 1.00 95.19 89 ILE A N 1
ATOM 674 C CA . ILE A 1 89 ? -0.442 -6.877 -4.050 1.00 95.19 89 ILE A CA 1
ATOM 675 C C . ILE A 1 89 ? 0.261 -5.588 -4.498 1.00 95.19 89 ILE A C 1
ATOM 677 O O . ILE A 1 89 ? 0.903 -5.581 -5.547 1.00 95.19 89 ILE A O 1
ATOM 681 N N . PHE A 1 90 ? 0.202 -4.513 -3.707 1.00 95.69 90 PHE A N 1
ATOM 682 C CA . PHE A 1 90 ? 0.914 -3.278 -4.042 1.00 95.69 90 PHE A CA 1
ATOM 683 C C . PHE A 1 90 ? 2.432 -3.431 -3.982 1.00 95.69 90 PHE A C 1
ATOM 685 O O . PHE A 1 90 ? 3.119 -2.882 -4.840 1.00 95.69 90 PHE A O 1
ATOM 692 N N . TYR A 1 91 ? 2.965 -4.201 -3.029 1.00 96.81 91 TYR A N 1
ATOM 693 C CA . TYR A 1 91 ? 4.394 -4.523 -2.998 1.00 96.81 91 TYR A CA 1
ATOM 694 C C . TYR A 1 91 ? 4.822 -5.367 -4.205 1.00 96.81 91 TYR A C 1
ATOM 696 O O . TYR A 1 91 ? 5.896 -5.129 -4.756 1.00 96.81 91 TYR A O 1
ATOM 704 N N . LEU A 1 92 ? 3.976 -6.296 -4.667 1.00 97.31 92 LEU A N 1
ATOM 705 C CA . LEU A 1 92 ? 4.223 -7.041 -5.906 1.00 97.31 92 LEU A CA 1
ATOM 706 C C . LEU A 1 92 ? 4.211 -6.116 -7.132 1.00 97.31 92 LEU A C 1
ATOM 708 O O . LEU A 1 92 ? 5.140 -6.167 -7.934 1.00 97.31 92 LEU A O 1
ATOM 712 N N . ALA A 1 93 ? 3.214 -5.234 -7.258 1.00 96.69 93 ALA A N 1
ATOM 713 C CA . ALA A 1 93 ? 3.146 -4.250 -8.344 1.00 96.69 93 ALA A CA 1
ATOM 714 C C . ALA A 1 93 ? 4.375 -3.325 -8.355 1.00 96.69 93 ALA A C 1
ATOM 716 O O . ALA A 1 93 ? 5.002 -3.133 -9.396 1.00 96.69 93 ALA A O 1
ATOM 717 N N . LEU A 1 94 ? 4.761 -2.815 -7.181 1.00 97.62 94 LEU A N 1
ATOM 718 C CA . LEU A 1 94 ? 5.958 -2.002 -6.985 1.00 97.62 94 LEU A CA 1
ATOM 719 C C . LEU A 1 94 ? 7.214 -2.738 -7.466 1.00 97.62 94 LEU A C 1
ATOM 721 O O . LEU A 1 94 ? 7.986 -2.179 -8.243 1.00 97.62 94 LEU A O 1
ATOM 725 N N . GLY A 1 95 ? 7.393 -3.995 -7.045 1.00 97.25 95 GLY A N 1
ATOM 726 C CA . GLY A 1 95 ? 8.509 -4.833 -7.480 1.00 97.25 95 GLY A CA 1
ATOM 727 C C . GLY A 1 95 ? 8.556 -4.983 -9.000 1.00 97.25 95 GLY A C 1
ATOM 728 O O . GLY A 1 95 ? 9.599 -4.753 -9.604 1.00 97.25 95 GLY A O 1
ATOM 729 N N . VAL A 1 96 ? 7.413 -5.261 -9.632 1.00 97.19 96 VAL A N 1
ATOM 730 C CA . VAL A 1 96 ? 7.310 -5.404 -11.093 1.00 97.19 96 VAL A CA 1
ATOM 731 C C . VAL A 1 96 ? 7.637 -4.097 -11.832 1.00 97.19 96 VAL A C 1
ATOM 733 O O . VAL A 1 96 ? 8.318 -4.131 -12.860 1.00 97.19 96 VAL A O 1
ATOM 736 N N . PHE A 1 97 ? 7.231 -2.929 -11.324 1.00 97.19 97 PHE A N 1
ATOM 737 C CA . PHE A 1 97 ? 7.601 -1.645 -11.938 1.00 97.19 97 PHE A CA 1
ATOM 738 C C . PHE A 1 97 ? 9.084 -1.306 -11.770 1.00 97.19 97 PHE A C 1
ATOM 740 O O . PHE A 1 97 ? 9.704 -0.793 -12.704 1.00 97.19 97 PHE A O 1
ATOM 747 N N . VAL A 1 98 ? 9.685 -1.646 -10.628 1.00 96.94 98 VAL A N 1
ATOM 748 C CA . VAL A 1 98 ? 11.140 -1.536 -10.448 1.00 96.94 98 VAL A CA 1
ATOM 749 C C . VAL A 1 98 ? 11.861 -2.462 -11.433 1.00 96.94 98 VAL A C 1
ATOM 751 O O . VAL A 1 98 ? 12.759 -2.011 -12.143 1.00 96.94 98 VAL A O 1
ATOM 754 N N . SER A 1 99 ? 11.415 -3.717 -11.568 1.00 95.56 99 SER A N 1
ATOM 755 C CA . SER A 1 99 ? 11.943 -4.660 -12.564 1.00 95.56 99 SER A CA 1
ATOM 756 C C . SER A 1 99 ? 11.776 -4.153 -13.997 1.00 95.56 99 SER A C 1
ATOM 758 O O . SER A 1 99 ? 12.683 -4.323 -14.806 1.00 95.56 99 SER A O 1
ATOM 760 N N . THR A 1 100 ? 10.662 -3.485 -14.311 1.00 95.06 100 THR A N 1
ATOM 761 C CA . THR A 1 100 ? 10.434 -2.834 -15.612 1.00 95.06 100 THR A CA 1
ATOM 762 C C . THR A 1 100 ? 11.501 -1.778 -15.885 1.00 95.06 100 THR A C 1
ATOM 764 O O . THR A 1 100 ? 12.096 -1.775 -16.958 1.00 95.06 100 THR A O 1
ATOM 767 N N . SER A 1 101 ? 11.774 -0.904 -14.912 1.00 93.75 101 SER A N 1
ATOM 768 C CA . SER A 1 101 ? 12.786 0.150 -15.041 1.00 93.75 101 SER A CA 1
ATOM 769 C C . SER A 1 101 ? 14.181 -0.437 -15.306 1.00 93.75 101 SER A C 1
ATOM 771 O O . SER A 1 101 ? 14.877 -0.015 -16.229 1.00 93.75 101 SER A O 1
ATOM 773 N N . VAL A 1 102 ? 14.549 -1.498 -14.578 1.00 93.50 102 VAL A N 1
ATOM 774 C CA . VAL A 1 102 ? 15.803 -2.238 -14.805 1.00 93.50 102 VAL A CA 1
ATOM 775 C C . VAL A 1 102 ? 15.825 -2.894 -16.192 1.00 93.50 102 VAL A C 1
ATOM 777 O O . VAL A 1 102 ? 16.830 -2.806 -16.896 1.00 93.50 102 VAL A O 1
ATOM 780 N N . ALA A 1 103 ? 14.717 -3.502 -16.627 1.00 92.19 103 ALA A N 1
ATOM 781 C CA . ALA A 1 103 ? 14.611 -4.139 -17.939 1.00 92.19 103 ALA A CA 1
ATOM 782 C C . ALA A 1 103 ? 14.793 -3.137 -19.093 1.00 92.19 103 ALA A C 1
ATOM 784 O O . ALA A 1 103 ? 15.463 -3.467 -20.071 1.00 92.19 103 ALA A O 1
ATOM 785 N N . ILE A 1 104 ? 14.265 -1.911 -18.969 1.00 91.62 104 ILE A N 1
ATOM 786 C CA . ILE A 1 104 ? 14.492 -0.826 -19.943 1.00 91.62 104 ILE A CA 1
ATOM 787 C C . ILE A 1 104 ? 15.995 -0.532 -20.074 1.00 91.62 104 ILE A C 1
ATOM 789 O O . ILE A 1 104 ? 16.511 -0.458 -21.190 1.00 91.62 104 ILE A O 1
ATOM 793 N N . GLY A 1 105 ? 16.714 -0.439 -18.950 1.00 90.19 105 GLY A N 1
ATOM 794 C CA . GLY A 1 105 ? 18.165 -0.234 -18.941 1.00 90.19 105 GLY A CA 1
ATOM 795 C C . GLY A 1 105 ? 18.952 -1.390 -19.576 1.00 90.19 105 GLY A C 1
ATOM 796 O O . GLY A 1 105 ? 19.880 -1.152 -20.343 1.00 90.19 105 GLY A O 1
ATOM 797 N N . ILE A 1 106 ? 18.560 -2.643 -19.322 1.00 89.75 106 ILE A N 1
ATOM 798 C CA . ILE A 1 106 ? 19.224 -3.829 -19.901 1.00 89.75 106 ILE A CA 1
ATOM 799 C C . ILE A 1 106 ? 19.019 -3.902 -21.420 1.00 89.75 106 ILE A C 1
ATOM 801 O O . ILE A 1 106 ? 19.967 -4.175 -22.165 1.00 89.75 106 ILE A O 1
ATOM 805 N N . VAL A 1 107 ? 17.794 -3.652 -21.895 1.00 89.50 107 VAL A N 1
ATOM 806 C CA . VAL A 1 107 ? 17.468 -3.661 -23.332 1.00 89.50 107 VAL A CA 1
ATOM 807 C C . VAL A 1 107 ? 18.251 -2.582 -24.082 1.00 89.50 107 VAL A C 1
ATOM 809 O O . VAL A 1 107 ? 18.682 -2.827 -25.208 1.00 89.50 107 VAL A O 1
ATOM 812 N N . ALA A 1 108 ? 18.511 -1.435 -23.447 1.00 87.25 108 ALA A N 1
ATOM 813 C CA . ALA A 1 108 ? 19.325 -0.372 -24.031 1.00 87.25 108 ALA A CA 1
ATOM 814 C C . ALA A 1 108 ? 20.764 -0.807 -24.365 1.00 87.25 108 ALA A C 1
ATOM 816 O O . ALA A 1 108 ? 21.360 -0.267 -25.292 1.00 87.25 108 ALA A O 1
ATOM 817 N N . ILE A 1 109 ? 21.312 -1.786 -23.636 1.00 85.56 109 ILE A N 1
ATOM 818 C CA . ILE A 1 109 ? 22.694 -2.268 -23.804 1.00 85.56 109 ILE A CA 1
ATOM 819 C C . ILE A 1 109 ? 22.744 -3.539 -24.671 1.00 85.56 109 ILE A C 1
ATOM 821 O O . ILE A 1 109 ? 23.711 -3.763 -25.393 1.00 85.56 109 I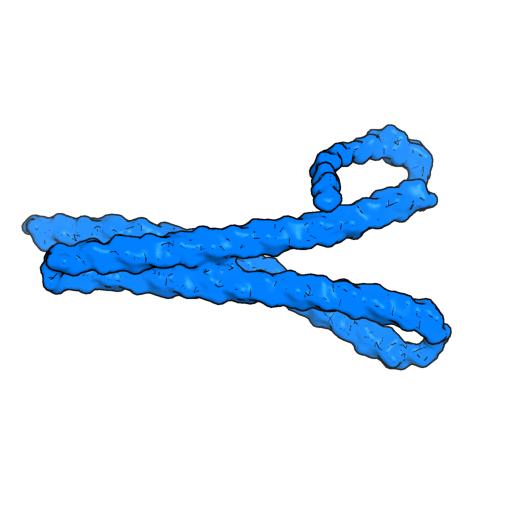LE A O 1
ATOM 825 N N . THR A 1 110 ? 21.696 -4.371 -24.631 1.00 82.75 110 THR A N 1
ATOM 826 C CA . THR A 1 110 ? 21.711 -5.749 -25.173 1.00 82.75 110 THR A CA 1
ATOM 827 C C . THR A 1 110 ? 21.070 -5.878 -26.568 1.00 82.75 110 THR A C 1
ATOM 829 O O . THR A 1 110 ? 20.994 -6.978 -27.112 1.00 82.75 110 THR A O 1
ATOM 832 N N . SER A 1 111 ? 20.701 -4.764 -27.216 1.00 69.44 111 SER A N 1
ATOM 833 C CA . SER A 1 111 ? 20.048 -4.654 -28.546 1.00 69.44 111 SER A CA 1
ATOM 834 C C . SER A 1 111 ? 18.511 -4.773 -28.549 1.00 69.44 111 SER A C 1
ATOM 836 O O . SER A 1 111 ? 17.910 -5.537 -27.795 1.00 69.44 111 SER A O 1
ATOM 838 N N . ALA A 1 112 ? 17.865 -4.075 -29.496 1.00 66.56 112 ALA A N 1
ATOM 839 C CA . ALA A 1 112 ? 16.409 -3.875 -29.610 1.00 66.56 112 ALA A CA 1
ATOM 840 C C . ALA A 1 112 ? 15.544 -5.133 -29.873 1.00 66.56 112 ALA A C 1
ATOM 842 O O . ALA A 1 112 ? 14.323 -5.028 -30.001 1.00 66.56 112 ALA A O 1
ATOM 843 N N . ARG A 1 113 ? 16.129 -6.337 -29.945 1.00 74.44 113 ARG A N 1
ATOM 844 C CA . ARG A 1 113 ? 15.381 -7.586 -30.195 1.00 74.44 113 ARG A CA 1
ATOM 845 C C . ARG A 1 113 ? 14.432 -7.950 -29.044 1.00 74.44 113 ARG A C 1
ATOM 847 O O . ARG A 1 113 ? 13.440 -8.639 -29.261 1.00 74.44 113 ARG A O 1
ATOM 854 N N . TYR A 1 114 ? 14.712 -7.460 -27.837 1.00 79.56 114 TYR A N 1
ATOM 855 C CA . TYR A 1 114 ? 13.957 -7.761 -26.616 1.00 79.56 114 TYR A CA 1
ATOM 856 C C . TYR A 1 114 ? 13.099 -6.592 -26.103 1.00 79.56 114 TYR A C 1
ATOM 858 O O . TYR A 1 114 ? 12.643 -6.616 -24.961 1.00 79.56 114 TYR A O 1
ATOM 866 N N . SER A 1 115 ? 12.814 -5.591 -26.942 1.00 82.44 115 SER A N 1
ATOM 867 C CA . SER A 1 115 ? 12.030 -4.400 -26.561 1.00 82.44 115 SER A CA 1
ATOM 868 C C . SER A 1 115 ? 10.598 -4.690 -26.095 1.00 82.44 115 SER A C 1
ATOM 870 O O . SER A 1 115 ? 9.977 -3.841 -25.463 1.00 82.44 115 SER A O 1
ATOM 872 N N . TRP A 1 116 ? 10.068 -5.886 -26.361 1.00 88.50 116 TRP A N 1
ATOM 873 C CA . TRP A 1 116 ? 8.751 -6.307 -25.881 1.00 88.50 116 TRP A CA 1
ATOM 874 C C . TRP A 1 116 ? 8.747 -6.709 -24.393 1.00 88.50 116 TRP A C 1
ATOM 876 O O . TRP A 1 116 ? 7.700 -6.625 -23.750 1.00 88.50 116 TRP A O 1
ATOM 886 N N . ILE A 1 117 ? 9.898 -7.100 -23.823 1.00 91.00 117 ILE A N 1
ATOM 887 C CA . ILE A 1 117 ? 9.989 -7.581 -22.433 1.00 91.00 117 ILE A CA 1
ATOM 888 C C . ILE A 1 117 ? 9.569 -6.490 -21.436 1.00 91.00 117 ILE A C 1
ATOM 890 O O . ILE A 1 117 ? 8.661 -6.753 -20.645 1.00 91.00 117 ILE A O 1
ATOM 894 N N . PRO A 1 118 ? 10.126 -5.258 -21.467 1.00 91.56 118 PRO A N 1
ATOM 895 C CA . PRO A 1 118 ? 9.713 -4.218 -20.529 1.00 91.56 118 PRO A CA 1
ATOM 896 C C . PRO A 1 118 ? 8.226 -3.875 -20.641 1.00 91.56 118 PRO A C 1
ATOM 898 O O . PRO A 1 118 ? 7.596 -3.587 -19.631 1.00 91.56 118 PRO A O 1
ATOM 901 N N . VAL A 1 119 ? 7.643 -3.959 -21.841 1.00 91.25 119 VAL A N 1
ATOM 902 C CA . VAL A 1 119 ? 6.218 -3.673 -22.069 1.00 91.25 119 VAL A CA 1
ATOM 903 C C . VAL A 1 119 ? 5.329 -4.702 -21.370 1.00 91.25 119 VAL A C 1
ATOM 905 O O . VAL A 1 119 ? 4.399 -4.328 -20.657 1.00 91.25 119 VAL A O 1
ATOM 908 N N . VAL A 1 120 ? 5.625 -5.997 -21.524 1.00 94.44 120 VAL A N 1
ATOM 909 C CA . VAL A 1 120 ? 4.845 -7.070 -20.882 1.00 94.44 120 VAL A CA 1
ATOM 910 C C . VAL A 1 120 ? 4.994 -7.034 -19.360 1.00 94.44 120 VAL A C 1
ATOM 912 O O . VAL A 1 120 ? 4.005 -7.186 -18.636 1.00 94.44 120 VAL A O 1
ATOM 915 N N . VAL A 1 121 ? 6.207 -6.780 -18.861 1.00 94.81 121 VAL A N 1
ATOM 916 C CA . VAL A 1 121 ? 6.463 -6.636 -17.420 1.00 94.81 121 VAL A CA 1
ATOM 917 C C . VAL A 1 121 ? 5.707 -5.420 -16.868 1.00 94.81 121 VAL A C 1
ATOM 919 O O . VAL A 1 121 ? 4.989 -5.557 -15.878 1.00 94.81 121 VAL A O 1
ATOM 922 N N . ALA A 1 122 ? 5.752 -4.270 -17.550 1.00 94.12 122 ALA A N 1
ATOM 923 C CA . ALA A 1 122 ? 5.013 -3.069 -17.153 1.00 94.12 122 ALA A CA 1
ATOM 924 C C . ALA A 1 122 ? 3.500 -3.316 -17.082 1.00 94.12 122 ALA A C 1
ATOM 926 O O . ALA A 1 122 ? 2.850 -2.928 -16.109 1.00 94.12 122 ALA A O 1
ATOM 927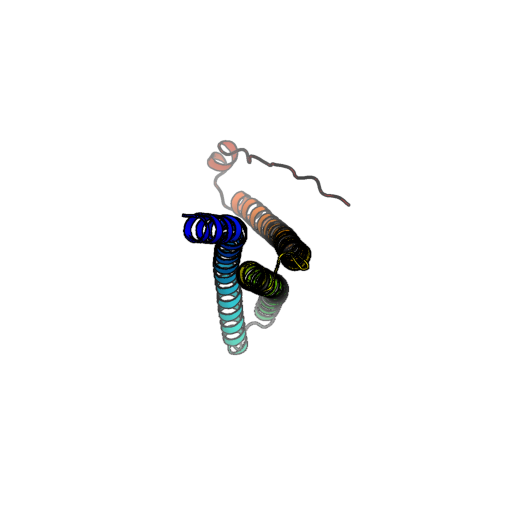 N N . LEU A 1 123 ? 2.938 -3.988 -18.092 1.00 95.56 123 LEU A N 1
ATOM 928 C CA . LEU A 1 123 ? 1.508 -4.290 -18.152 1.00 95.56 123 LEU A CA 1
ATOM 929 C C . LEU A 1 123 ? 1.081 -5.244 -17.028 1.00 95.56 123 LEU A C 1
ATOM 931 O O . LEU A 1 123 ? 0.022 -5.063 -16.428 1.00 95.56 123 LEU A O 1
ATOM 935 N N . THR A 1 124 ? 1.934 -6.211 -16.690 1.00 96.31 124 THR A N 1
ATOM 936 C CA . THR A 1 124 ? 1.719 -7.114 -15.550 1.00 96.31 124 THR A CA 1
ATOM 937 C C . THR A 1 124 ? 1.695 -6.334 -14.231 1.00 96.31 124 THR A C 1
ATOM 939 O O . THR A 1 124 ? 0.806 -6.536 -13.403 1.00 96.31 124 THR A O 1
ATOM 942 N N . GLY A 1 125 ? 2.616 -5.380 -14.052 1.00 95.50 125 GLY A N 1
ATOM 943 C CA . GLY A 1 125 ? 2.636 -4.497 -12.880 1.00 95.50 125 GLY A CA 1
ATOM 944 C C . GLY A 1 125 ? 1.377 -3.636 -12.782 1.00 95.50 125 GLY A C 1
ATOM 945 O O . GLY A 1 125 ? 0.785 -3.517 -11.708 1.00 95.50 125 GLY A O 1
ATOM 946 N N . ALA A 1 126 ? 0.908 -3.104 -13.915 1.00 95.62 126 ALA A N 1
ATOM 947 C CA . ALA A 1 126 ? -0.336 -2.342 -13.992 1.00 95.62 126 ALA A CA 1
ATOM 948 C C . ALA A 1 126 ? -1.564 -3.190 -13.625 1.00 95.62 126 ALA A C 1
ATOM 950 O O . ALA A 1 126 ? -2.436 -2.710 -12.899 1.00 95.62 126 ALA A O 1
ATOM 951 N N . ALA A 1 127 ? -1.611 -4.458 -14.044 1.00 96.38 127 ALA A N 1
ATOM 952 C CA . ALA A 1 127 ? -2.680 -5.381 -13.668 1.00 96.38 127 ALA A CA 1
ATOM 953 C C . ALA A 1 127 ? -2.712 -5.643 -12.151 1.00 96.38 127 ALA A C 1
ATOM 955 O O . ALA A 1 127 ? -3.785 -5.613 -11.546 1.00 96.38 127 ALA A O 1
ATOM 956 N N . PHE A 1 128 ? -1.551 -5.826 -11.511 1.00 95.06 128 PHE A N 1
ATOM 957 C CA . PHE A 1 128 ? -1.474 -5.955 -10.051 1.00 95.06 128 PHE A CA 1
ATOM 958 C C . PHE A 1 128 ? -1.890 -4.673 -9.331 1.00 95.06 128 PHE A C 1
ATOM 960 O O . PHE A 1 128 ? -2.672 -4.740 -8.384 1.00 95.06 128 PHE A O 1
ATOM 967 N N . LEU A 1 129 ? -1.440 -3.505 -9.796 1.00 94.44 129 LEU A N 1
ATOM 968 C CA . LEU A 1 129 ? -1.847 -2.223 -9.219 1.00 94.44 129 LEU A CA 1
ATOM 969 C C . LEU A 1 129 ? -3.368 -2.020 -9.311 1.00 94.44 129 LEU A C 1
ATOM 971 O O . LEU A 1 129 ? -4.005 -1.616 -8.333 1.00 94.44 129 LEU A O 1
ATOM 975 N N . PHE A 1 130 ? -3.961 -2.346 -10.462 1.00 94.75 130 PHE A N 1
ATOM 976 C CA . PHE A 1 130 ? -5.406 -2.288 -10.670 1.00 94.75 130 PHE A CA 1
ATOM 977 C C . PHE A 1 130 ? -6.149 -3.249 -9.735 1.00 94.75 130 PHE A C 1
ATOM 979 O O . PHE A 1 130 ? -7.076 -2.840 -9.036 1.00 94.75 130 PHE A O 1
ATOM 986 N N . TYR A 1 131 ? -5.699 -4.503 -9.645 1.0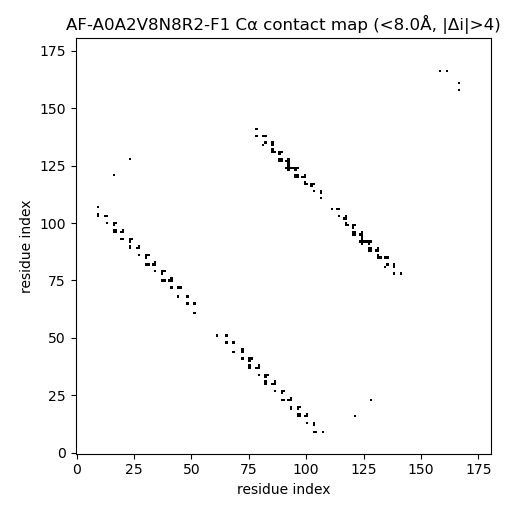0 93.81 131 TYR A N 1
ATOM 987 C CA . TYR A 1 131 ? -6.291 -5.500 -8.754 1.00 93.81 131 TYR A CA 1
ATOM 988 C C . TYR A 1 131 ? -6.215 -5.085 -7.274 1.00 93.81 131 TYR A C 1
ATOM 990 O O . TYR A 1 131 ? -7.212 -5.158 -6.553 1.00 93.81 131 TYR A O 1
ATOM 998 N N . GLY A 1 132 ? -5.068 -4.565 -6.823 1.00 91.19 132 GLY A N 1
ATOM 999 C CA . GLY A 1 132 ? -4.906 -4.042 -5.464 1.00 91.19 132 GLY A CA 1
ATOM 1000 C C . GLY A 1 132 ? -5.829 -2.851 -5.180 1.00 91.19 132 GLY A C 1
ATOM 1001 O O . GLY A 1 132 ? -6.421 -2.768 -4.101 1.00 91.19 132 GLY A O 1
ATOM 1002 N N . SER A 1 133 ? -6.018 -1.972 -6.168 1.00 91.38 133 SER A N 1
ATOM 1003 C CA . SER A 1 133 ? -6.936 -0.827 -6.079 1.00 91.38 133 SER A CA 1
ATOM 1004 C C . SER A 1 133 ? -8.393 -1.275 -5.944 1.00 91.38 133 SER A C 1
ATOM 1006 O O . SER A 1 133 ? -9.123 -0.759 -5.099 1.00 91.38 133 SER A O 1
ATOM 1008 N N . VAL A 1 134 ? -8.809 -2.283 -6.715 1.00 90.75 134 VAL A N 1
ATOM 1009 C CA . VAL A 1 134 ? -10.141 -2.896 -6.597 1.00 90.75 134 VAL A CA 1
ATOM 1010 C C . VAL A 1 134 ? -10.346 -3.488 -5.199 1.00 90.75 134 VAL A C 1
ATOM 1012 O O . VAL A 1 134 ? -11.393 -3.275 -4.587 1.00 90.75 134 VAL A O 1
ATOM 1015 N N . LEU A 1 135 ? -9.333 -4.157 -4.643 1.00 87.31 135 LEU A N 1
ATOM 1016 C CA . LEU A 1 135 ? -9.407 -4.718 -3.293 1.00 87.31 135 LEU A CA 1
ATOM 1017 C C . LEU A 1 135 ? -9.567 -3.631 -2.212 1.00 87.31 135 LEU A C 1
ATOM 1019 O O . LEU A 1 135 ? -10.340 -3.814 -1.270 1.00 87.31 135 LEU A O 1
ATOM 1023 N N . LEU A 1 136 ? -8.921 -2.469 -2.378 1.00 88.25 136 LEU A N 1
ATOM 1024 C CA . LEU A 1 136 ? -9.149 -1.312 -1.502 1.00 88.25 136 LEU A CA 1
ATOM 1025 C C . LEU A 1 136 ? -10.567 -0.746 -1.618 1.00 88.25 136 LEU A C 1
ATOM 1027 O O . LEU A 1 136 ? -11.139 -0.348 -0.606 1.00 88.25 136 LEU A O 1
ATOM 1031 N N . ILE A 1 137 ? -11.153 -0.714 -2.819 1.00 87.75 137 ILE A N 1
ATOM 1032 C CA . ILE A 1 137 ? -12.546 -0.272 -3.000 1.00 87.75 137 ILE A CA 1
ATOM 1033 C C . ILE A 1 137 ? -13.496 -1.198 -2.234 1.00 87.75 137 ILE A C 1
ATOM 1035 O O . ILE A 1 137 ? -14.431 -0.722 -1.588 1.00 87.75 137 ILE A O 1
ATOM 1039 N N . PHE A 1 138 ? -13.248 -2.510 -2.261 1.00 83.38 138 PHE A N 1
ATOM 1040 C CA . PHE A 1 138 ? -14.024 -3.461 -1.468 1.00 83.38 138 PHE A CA 1
ATOM 1041 C C . PHE A 1 138 ? -13.875 -3.222 0.040 1.00 83.38 138 PHE A C 1
ATOM 1043 O O . PHE A 1 138 ? -14.887 -3.180 0.739 1.00 83.38 138 PHE A O 1
ATOM 1050 N N . GLU A 1 139 ? -12.658 -2.994 0.547 1.00 86.19 139 GLU A N 1
ATOM 1051 C CA . GLU A 1 139 ? -12.454 -2.653 1.966 1.00 86.19 139 GLU A CA 1
ATOM 1052 C C . GLU A 1 139 ? -13.183 -1.364 2.355 1.00 86.19 139 GLU A C 1
ATOM 1054 O O . GLU A 1 139 ? -13.887 -1.342 3.367 1.00 86.19 139 GLU A O 1
ATOM 1059 N N . ALA A 1 140 ? -13.095 -0.326 1.519 1.00 80.88 140 ALA A N 1
ATOM 1060 C CA . ALA A 1 140 ? -13.773 0.942 1.752 1.00 80.88 140 ALA A CA 1
ATOM 1061 C C . ALA A 1 140 ? -15.299 0.770 1.813 1.00 80.88 140 ALA A C 1
ATOM 1063 O O . ALA A 1 140 ? -15.956 1.371 2.664 1.00 80.88 140 ALA A O 1
ATOM 1064 N N . ARG A 1 141 ? -15.874 -0.092 0.962 1.00 79.56 141 ARG A N 1
ATOM 1065 C CA . ARG A 1 141 ? -17.307 -0.424 1.012 1.00 79.56 141 ARG A CA 1
ATOM 1066 C C . ARG A 1 141 ? -17.683 -1.151 2.304 1.00 79.56 141 ARG A C 1
ATOM 1068 O O . ARG A 1 141 ? -18.644 -0.742 2.948 1.00 79.56 141 ARG A O 1
ATOM 1075 N N . LEU A 1 142 ? -16.910 -2.156 2.728 1.00 74.06 142 LEU A N 1
ATOM 1076 C CA . LEU A 1 142 ? -17.142 -2.850 4.007 1.00 74.06 142 LEU A CA 1
ATOM 1077 C C . LEU A 1 142 ? -17.055 -1.892 5.208 1.00 74.06 142 LEU A C 1
ATOM 1079 O O . LEU A 1 142 ? -17.862 -1.969 6.142 1.00 74.06 142 LEU A O 1
ATOM 1083 N N . ALA A 1 143 ? -16.088 -0.972 5.179 1.00 71.88 143 ALA A N 1
ATOM 1084 C CA . ALA A 1 143 ? -15.926 0.056 6.200 1.00 71.88 143 ALA A CA 1
ATOM 1085 C C . ALA A 1 143 ? -17.151 0.980 6.261 1.00 71.88 143 ALA A C 1
ATOM 1087 O O . ALA A 1 143 ? -17.680 1.221 7.347 1.00 71.88 143 ALA A O 1
ATOM 1088 N N . LEU A 1 144 ? -17.640 1.437 5.104 1.00 70.25 144 LEU A N 1
ATOM 1089 C CA . LEU A 1 144 ? -18.827 2.285 5.011 1.00 70.25 144 LEU A CA 1
ATOM 1090 C C . LEU A 1 144 ? -20.083 1.579 5.521 1.00 70.25 144 LEU A C 1
ATOM 1092 O O . LEU A 1 144 ? -20.836 2.194 6.267 1.00 70.25 144 LEU A O 1
ATOM 1096 N N . THR A 1 145 ? -20.311 0.307 5.186 1.00 70.25 145 THR A N 1
ATOM 1097 C CA . THR A 1 145 ? -21.475 -0.439 5.698 1.00 70.25 145 THR A CA 1
ATOM 1098 C C . THR A 1 145 ? -21.462 -0.526 7.226 1.00 70.25 145 THR A C 1
ATOM 1100 O O . THR A 1 145 ? -22.500 -0.368 7.864 1.00 70.25 145 THR A O 1
ATOM 1103 N N . THR A 1 146 ? -20.286 -0.714 7.830 1.00 64.81 146 THR A N 1
ATOM 1104 C CA . THR A 1 146 ? -20.150 -0.765 9.296 1.00 64.81 146 THR A CA 1
ATOM 1105 C C . THR A 1 146 ? -20.429 0.596 9.939 1.00 64.81 146 THR A C 1
ATOM 1107 O O . THR A 1 146 ? -21.164 0.665 10.920 1.00 64.81 146 THR A O 1
ATOM 1110 N N . ILE A 1 147 ? -19.897 1.679 9.360 1.00 68.19 147 ILE A N 1
ATOM 1111 C CA . ILE A 1 147 ? -20.110 3.048 9.856 1.00 68.19 147 ILE A CA 1
ATOM 1112 C C . ILE A 1 147 ? -21.579 3.458 9.737 1.00 68.19 147 ILE A C 1
ATOM 1114 O O . ILE A 1 147 ? -22.108 4.059 10.664 1.00 68.19 147 ILE A O 1
ATOM 1118 N N . HIS A 1 148 ? -22.260 3.116 8.640 1.00 66.12 148 HIS A N 1
ATOM 1119 C CA . HIS A 1 148 ? -23.685 3.425 8.497 1.00 66.12 148 HIS A CA 1
ATOM 1120 C C . HIS A 1 148 ? -24.524 2.740 9.580 1.00 66.12 148 HIS A C 1
ATOM 1122 O O . HIS A 1 148 ? -25.406 3.380 10.140 1.00 66.12 148 HIS A O 1
ATOM 1128 N N . MET A 1 149 ? -24.207 1.491 9.947 1.00 61.44 149 MET A N 1
ATOM 1129 C CA . MET A 1 149 ? -24.891 0.817 11.057 1.00 61.44 149 MET A CA 1
ATOM 1130 C C . MET A 1 149 ? -24.633 1.496 12.412 1.00 61.44 149 MET A C 1
ATOM 1132 O O . MET A 1 149 ? -25.574 1.677 13.183 1.00 61.44 149 MET A O 1
ATOM 1136 N N . GLU A 1 150 ? -23.388 1.895 12.707 1.00 62.41 150 GLU A N 1
ATOM 1137 C CA . GLU A 1 150 ? -23.067 2.651 13.932 1.00 62.41 150 GLU A CA 1
ATOM 1138 C C . GLU A 1 150 ? -23.770 4.022 13.946 1.00 62.41 150 GLU A C 1
ATOM 1140 O O . GLU A 1 150 ? -24.319 4.427 14.969 1.00 62.41 150 GLU A O 1
ATOM 1145 N N . MET A 1 151 ? -23.810 4.721 12.811 1.00 69.56 151 MET A N 1
ATOM 1146 C CA . MET A 1 151 ? -24.421 6.045 12.686 1.00 69.56 151 MET A CA 1
ATOM 1147 C C . MET A 1 151 ? -25.950 5.994 12.784 1.00 69.56 151 MET A C 1
ATOM 1149 O O . MET A 1 151 ? -26.539 6.841 13.453 1.00 69.56 151 MET A O 1
ATOM 1153 N N . ASP A 1 152 ? -26.593 4.980 12.198 1.00 69.38 152 ASP A N 1
ATOM 1154 C CA . ASP A 1 152 ? -28.032 4.742 12.355 1.00 69.38 152 ASP A CA 1
ATOM 1155 C C . ASP A 1 152 ? -28.395 4.437 13.815 1.00 69.38 152 ASP A C 1
ATOM 1157 O O . ASP A 1 152 ? -29.426 4.903 14.310 1.00 69.38 152 ASP A O 1
ATOM 1161 N N . PHE A 1 153 ? -27.544 3.690 14.528 1.00 62.41 153 PHE A N 1
ATOM 1162 C CA . PHE A 1 153 ? -27.719 3.426 15.956 1.00 62.41 153 PHE A CA 1
ATOM 1163 C C . PHE A 1 153 ? -27.569 4.703 16.792 1.00 62.41 153 PHE A C 1
ATOM 1165 O O . PHE A 1 153 ? -28.457 5.013 17.588 1.00 62.41 153 PHE A O 1
ATOM 1172 N N . ILE A 1 154 ? -26.499 5.478 16.571 1.00 66.62 154 ILE A N 1
ATOM 1173 C CA . ILE A 1 154 ? -26.280 6.758 17.260 1.00 66.62 154 ILE A CA 1
ATOM 1174 C C . ILE A 1 154 ? -27.443 7.705 16.986 1.00 66.62 154 ILE A C 1
ATOM 1176 O O . ILE A 1 154 ? -27.971 8.282 17.923 1.00 66.62 154 ILE A O 1
ATOM 1180 N N . TRP A 1 155 ? -27.921 7.817 15.747 1.00 65.75 155 TRP A N 1
ATOM 1181 C CA . TRP A 1 155 ? -29.048 8.690 15.421 1.00 65.75 155 TRP A CA 1
ATOM 1182 C C . TRP A 1 155 ? -30.344 8.292 16.142 1.00 65.75 155 TRP A C 1
ATOM 1184 O O . TRP A 1 155 ? -31.070 9.154 16.644 1.00 65.75 155 TRP A O 1
ATOM 1194 N N . ARG A 1 156 ? -30.633 6.986 16.243 1.00 63.38 156 ARG A N 1
ATOM 1195 C CA . ARG A 1 156 ? -31.766 6.483 17.041 1.00 63.38 156 ARG A CA 1
ATOM 1196 C C . ARG A 1 156 ? -31.596 6.800 18.527 1.00 63.38 156 ARG A C 1
ATOM 1198 O O . ARG A 1 156 ? -32.566 7.205 19.162 1.00 63.38 156 ARG A O 1
ATOM 1205 N N . PHE A 1 157 ? -30.384 6.655 19.056 1.00 65.19 157 PHE A N 1
ATOM 1206 C CA . PHE A 1 157 ? -30.065 6.943 20.453 1.00 65.19 157 PHE A CA 1
ATOM 1207 C C . PHE A 1 157 ? -30.139 8.448 20.759 1.00 65.19 157 PHE A C 1
ATOM 1209 O O . PHE A 1 157 ? -30.782 8.857 21.722 1.00 65.19 157 PHE A O 1
ATOM 1216 N N . THR A 1 158 ? -29.579 9.298 19.896 1.00 64.75 158 THR A N 1
ATOM 1217 C CA . THR A 1 158 ? -29.640 10.760 20.010 1.00 64.75 158 THR A CA 1
ATOM 1218 C C . THR A 1 158 ? -31.081 11.256 19.967 1.00 64.75 158 THR A C 1
ATOM 1220 O O . THR A 1 158 ? -31.426 12.116 20.764 1.00 64.75 158 THR A O 1
ATOM 1223 N N . LYS A 1 159 ? -31.969 10.682 19.144 1.00 60.56 159 LYS A N 1
ATOM 1224 C CA . LYS A 1 159 ? -33.405 11.031 19.164 1.00 60.56 159 LYS A CA 1
ATOM 1225 C C . LYS A 1 159 ? -34.104 10.755 20.497 1.00 60.56 159 LYS A C 1
ATOM 1227 O O . LYS A 1 159 ? -35.137 11.362 20.757 1.00 60.56 159 LYS A O 1
ATOM 1232 N N . HIS A 1 160 ? -33.581 9.840 21.312 1.00 61.91 160 HIS A N 1
ATOM 1233 C CA . HIS A 1 160 ? -34.168 9.502 22.606 1.00 61.91 160 HIS A CA 1
ATOM 1234 C C . HIS A 1 160 ? -33.762 10.487 23.716 1.00 61.91 160 HIS A C 1
ATOM 1236 O O . HIS A 1 160 ? -34.534 10.703 24.644 1.00 61.91 160 HIS A O 1
ATOM 1242 N N . PHE A 1 161 ? -32.585 11.113 23.599 1.00 60.28 161 PHE A N 1
ATOM 1243 C CA . PHE A 1 161 ? -32.026 12.024 24.610 1.00 60.28 161 PHE A CA 1
ATOM 1244 C C . PHE A 1 161 ? -31.925 13.491 24.159 1.00 60.28 161 PHE A C 1
ATOM 1246 O O . PHE A 1 161 ? -31.664 14.366 24.983 1.00 60.28 161 PHE A O 1
ATOM 1253 N N . ALA A 1 162 ? -32.113 13.787 22.871 1.00 58.84 162 ALA A N 1
ATOM 1254 C CA . ALA A 1 162 ? -32.077 15.149 22.354 1.00 58.84 162 ALA A CA 1
ATOM 1255 C C . ALA A 1 162 ? -33.401 15.888 22.642 1.00 58.84 162 ALA A C 1
ATOM 1257 O O . ALA A 1 162 ? -34.476 15.325 22.413 1.00 58.84 162 ALA A O 1
ATOM 1258 N N . PRO A 1 163 ? -33.348 17.160 23.087 1.00 59.59 163 PRO A N 1
ATOM 1259 C CA . PRO A 1 163 ? -34.524 18.022 23.195 1.00 59.59 163 PRO A CA 1
ATOM 1260 C C . PRO A 1 163 ? -35.273 18.105 21.856 1.00 59.59 163 PRO A C 1
ATOM 1262 O O . PRO A 1 163 ? -34.654 18.128 20.789 1.00 59.59 163 PRO A O 1
ATOM 1265 N N . ARG A 1 164 ? -36.610 18.163 21.894 1.00 58.28 164 ARG A N 1
ATOM 1266 C CA . ARG A 1 164 ? -37.460 18.161 20.684 1.00 58.28 164 ARG A CA 1
ATOM 1267 C C . ARG A 1 164 ? -37.114 19.306 19.718 1.00 58.28 164 ARG A C 1
ATOM 1269 O O . ARG A 1 164 ? -37.124 19.105 18.506 1.00 58.28 164 ARG A O 1
ATOM 1276 N N . ASP A 1 165 ? -36.683 20.436 20.265 1.00 61.66 165 ASP A N 1
ATOM 1277 C CA . ASP A 1 165 ? -36.377 21.681 19.551 1.00 61.66 165 ASP A CA 1
ATOM 1278 C C . ASP A 1 165 ? -35.172 21.550 18.594 1.00 61.66 165 ASP A C 1
ATOM 1280 O O . ASP A 1 165 ? -35.137 22.162 17.525 1.00 61.66 165 ASP A O 1
ATOM 1284 N N . VAL A 1 166 ? -34.185 20.709 18.939 1.00 63.09 166 VAL A N 1
ATOM 1285 C CA . VAL A 1 166 ? -32.962 20.507 18.133 1.00 63.09 166 VAL A CA 1
ATOM 1286 C C . VAL A 1 166 ? -33.166 19.469 17.024 1.00 63.09 166 VAL A C 1
ATOM 1288 O O . VAL A 1 166 ? -32.549 19.562 15.960 1.00 63.09 166 VAL A O 1
ATOM 1291 N N . VAL A 1 167 ? -34.059 18.497 17.249 1.00 60.28 167 VAL A N 1
ATOM 1292 C CA . VAL A 1 167 ? -34.407 17.443 16.278 1.00 60.28 167 VAL A CA 1
ATOM 1293 C C . VAL A 1 167 ? -35.243 18.006 15.122 1.00 60.28 167 VAL A C 1
ATOM 1295 O O . VAL A 1 167 ? -35.099 17.549 13.988 1.00 60.28 167 VAL A O 1
ATOM 1298 N N . GLU A 1 168 ? -36.078 19.017 15.377 1.00 59.25 168 GLU A N 1
ATOM 1299 C CA . GLU A 1 168 ? -36.881 19.682 14.340 1.00 59.25 168 GLU A CA 1
ATOM 1300 C C . GLU A 1 168 ? -36.058 20.614 13.436 1.00 59.25 168 GLU A C 1
ATOM 1302 O O . GLU A 1 168 ? -36.345 20.707 12.240 1.00 59.25 168 GLU A O 1
ATOM 1307 N N . GLN A 1 169 ? -34.998 21.247 13.960 1.00 63.00 169 GLN A N 1
ATOM 1308 C CA . GLN A 1 169 ? -34.105 22.105 13.166 1.00 63.00 169 GLN A CA 1
ATOM 1309 C C . GLN A 1 169 ? -33.144 21.324 12.257 1.00 63.00 169 GLN A C 1
ATOM 1311 O O . GLN A 1 169 ? -32.750 21.834 11.209 1.00 63.00 169 GLN A O 1
ATOM 1316 N N . HIS A 1 170 ? -32.781 20.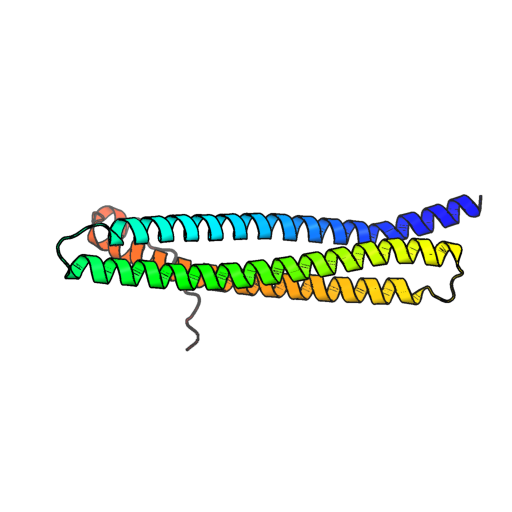088 12.613 1.00 57.47 170 HIS A N 1
ATOM 1317 C CA . HIS A 1 170 ? -31.850 19.264 11.835 1.00 57.47 170 HIS A CA 1
ATOM 1318 C C . HIS A 1 170 ? -32.568 18.075 11.188 1.00 57.47 170 HIS A C 1
ATOM 1320 O O . HIS A 1 170 ? -32.512 16.942 11.671 1.00 57.47 170 HIS A O 1
ATOM 1326 N N . LYS A 1 171 ? -33.216 18.318 10.038 1.00 55.81 171 LYS A N 1
ATOM 1327 C CA . LYS A 1 171 ? -33.679 17.226 9.172 1.00 55.81 171 LYS A CA 1
ATOM 1328 C C . LYS A 1 171 ? -32.458 16.488 8.603 1.00 55.81 171 LYS A C 1
ATOM 1330 O O . LYS A 1 171 ? -31.648 17.107 7.913 1.00 55.81 171 LYS A O 1
ATOM 1335 N N . PRO A 1 172 ? -32.310 15.180 8.859 1.00 54.47 172 PRO A N 1
ATOM 1336 C CA . PRO A 1 172 ? -31.174 14.415 8.368 1.00 54.47 172 PRO A CA 1
ATOM 1337 C C . PRO A 1 172 ? -31.176 14.403 6.839 1.00 54.47 172 PRO A C 1
ATOM 1339 O O . PRO A 1 172 ? -32.186 14.088 6.204 1.00 54.47 172 PRO A O 1
ATOM 1342 N N . HIS A 1 173 ? -30.026 14.719 6.249 1.00 52.62 173 HIS A N 1
ATOM 1343 C CA . HIS A 1 173 ? -29.765 14.508 4.830 1.00 52.62 173 HIS A CA 1
ATOM 1344 C C . HIS A 1 173 ? -29.553 12.998 4.61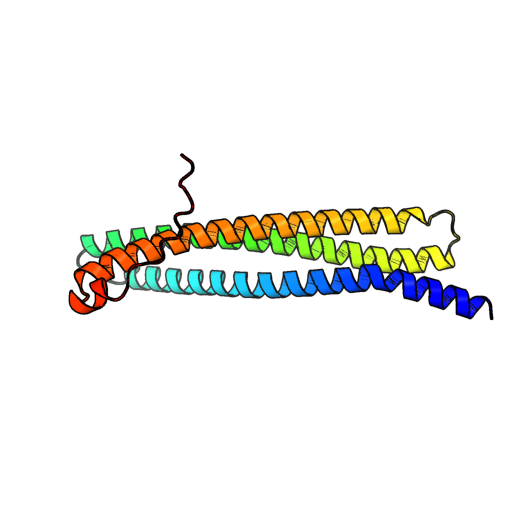3 1.00 52.62 173 HIS A C 1
ATOM 1346 O O . HIS A 1 173 ? -28.430 12.512 4.504 1.00 52.62 173 HIS A O 1
ATOM 1352 N N . TYR A 1 174 ? -30.640 12.222 4.663 1.00 51.44 174 TYR A N 1
ATOM 1353 C CA . TYR A 1 174 ? -30.609 10.791 4.372 1.00 51.44 174 TYR A CA 1
ATOM 1354 C C . TYR A 1 174 ? -30.317 10.597 2.885 1.00 51.44 174 TYR A C 1
ATOM 1356 O O . TYR A 1 174 ? -31.219 10.631 2.049 1.00 51.44 174 TYR A O 1
ATOM 1364 N N . VAL A 1 175 ? -29.055 10.346 2.543 1.00 48.06 175 VAL A N 1
ATOM 1365 C CA . VAL A 1 175 ? -28.726 9.749 1.250 1.00 48.06 175 VAL A CA 1
ATOM 1366 C C . VAL A 1 175 ? -29.043 8.259 1.372 1.00 48.06 175 VAL A C 1
ATOM 1368 O O . VAL A 1 175 ? -28.208 7.455 1.776 1.00 48.06 175 VAL A O 1
ATOM 1371 N N . HIS A 1 176 ? -30.296 7.890 1.097 1.00 41.72 176 HIS A N 1
ATOM 1372 C CA . HIS A 1 176 ? -30.719 6.495 0.988 1.00 41.72 176 HIS A CA 1
ATOM 1373 C C . HIS A 1 176 ? -29.968 5.819 -0.173 1.00 41.72 176 HIS A C 1
ATOM 1375 O O . HIS A 1 176 ? -30.465 5.755 -1.296 1.00 41.72 176 HIS A O 1
ATOM 1381 N N . PHE A 1 177 ? -28.787 5.252 0.083 1.00 43.25 177 PHE A N 1
ATOM 1382 C CA . PHE A 1 177 ? -28.235 4.231 -0.805 1.00 43.25 177 PHE A CA 1
ATOM 1383 C C . PHE A 1 177 ? -28.903 2.893 -0.482 1.00 43.25 177 PHE A C 1
ATOM 1385 O O . PHE A 1 177 ? -28.443 2.101 0.332 1.00 43.25 177 PHE A O 1
ATOM 1392 N N . ARG A 1 178 ? -30.080 2.749 -1.098 1.00 40.44 178 ARG A N 1
ATOM 1393 C CA . ARG A 1 178 ? -30.801 1.531 -1.482 1.00 40.44 178 ARG A CA 1
ATOM 1394 C C . ARG A 1 178 ? -30.157 0.218 -0.997 1.00 40.44 178 ARG A C 1
ATOM 1396 O O . ARG A 1 178 ? -29.129 -0.205 -1.522 1.00 40.44 178 ARG A O 1
ATOM 1403 N N . LYS A 1 179 ? -30.832 -0.457 -0.056 1.00 38.19 179 LYS A N 1
ATOM 1404 C CA . LYS A 1 179 ? -30.674 -1.900 0.180 1.00 38.19 179 LYS A CA 1
ATOM 1405 C C . LYS A 1 179 ? -30.861 -2.622 -1.158 1.00 38.19 179 LYS A C 1
ATOM 1407 O O . LYS A 1 179 ? -31.900 -2.451 -1.792 1.00 38.19 179 LYS A O 1
ATOM 1412 N N . HIS A 1 180 ? -29.871 -3.399 -1.574 1.00 41.34 180 HIS A N 1
ATOM 1413 C CA . HIS A 1 180 ? -30.135 -4.534 -2.445 1.00 41.34 180 HIS A CA 1
ATOM 1414 C C . HIS A 1 180 ? -30.383 -5.729 -1.528 1.00 41.34 180 HIS A C 1
ATOM 1416 O O . HIS A 1 180 ? -29.524 -6.053 -0.706 1.00 41.34 180 HIS A O 1
ATOM 1422 N N . GLU A 1 181 ? -31.611 -6.242 -1.609 1.00 39.00 181 GLU A N 1
ATOM 1423 C CA . GLU A 1 181 ? -32.034 -7.546 -1.087 1.00 39.00 181 GLU A CA 1
ATOM 1424 C C . GLU A 1 181 ? -31.229 -8.687 -1.717 1.00 39.00 181 GLU A C 1
ATOM 1426 O O . GLU A 1 181 ? -30.806 -8.533 -2.890 1.00 39.00 181 GLU A O 1
#

Secondary structure (DSSP, 8-state):
-HHHHHHHHHHHHTHHHHHHHHHHHHHHHHHHHHHHHHHHHHHHHHHHHHHHHH--S-HHHHHHHHHHHHHHHHHHHHHHHHHHHHHHHHHHHHHHHHHHHHHHHHHHHH-GGGTHHHHHHHHHHHHHHHHHHHHHHHHHHHHHHHHHHHHHHHHHHHHHHS-HHHHHH------------

Mean predicted aligned error: 10.2 Å

Radius of gyration: 25.63 Å; Cα contacts (8 Å, |Δi|>4): 104; chains: 1; bounding box: 64×34×70 Å

Foldseek 3Di:
DVVVVLVVVLVVVLVVLVVVLVVLVVVLVVLVVVLVVLVVVLVVLVVVLVVLVPDDDDPPVSVVVNVVSVVVNVLSVVLSVLSVVLNVLSVVLSVLSVVLSVVSVVCSVVDVPCVCVSVVSNVVSVVSNVVSVVSVVVSVVSVVVVVVVVVVVVVVVCVVVPDPVVPVVDDDPDPPPDDDD